Protein AF-A0A1Y2HM74-F1 (afdb_monomer)

Radius of gyration: 25.57 Å; Cα contacts (8 Å, |Δi|>4): 452; chains: 1; bounding box: 74×37×100 Å

Sequence (255 aa):
MVRATCPPDRRIALRAVPASVAAPVLVNCTANPSATLSVTAAEGTWRDWDSGKLGSGSKTSQFSCARYGQPQAAYYSYQWAPVLDVYEGNKVVGNVTADFALVEVTGRNTFAYVLTADAVGCRRMPQGAVSVLSSSSGGAGWTRNNFRSCFSSVDSAFTSSIAASTPYEIFNRTNGNKLTWGNSENALYMFRATVLDPQFSYCTLSTEFAVQVYGAPLPAGTQVGIVVGFIVAVLAALAASYWVYRRNKTKEKTD

Nearest PDB structures (foldseek):
  7eeb-assembly1_G  TM=7.535E-01  e=2.754E-15  Mus musculus
  7eeb-assembly1_H  TM=7.164E-01  e=3.280E-15  Mus musculus
  7ndg-assembly1_H  TM=2.657E-01  e=4.057E+00  Mus musculus
  7usr-assembly1_A  TM=3.583E-01  e=6.101E+00  Plasmodium falciparum 3D7

Structure (mmCIF, N/CA/C/O backbone):
data_AF-A0A1Y2HM74-F1
#
_entry.id   AF-A0A1Y2HM74-F1
#
loop_
_atom_site.group_PDB
_atom_site.id
_atom_site.type_symbol
_atom_site.label_atom_id
_atom_site.label_alt_id
_atom_site.label_comp_id
_atom_site.label_asym_id
_atom_site.label_entity_id
_atom_site.label_seq_id
_atom_site.pdbx_PDB_ins_code
_atom_site.Cartn_x
_atom_site.Cartn_y
_atom_site.Cartn_z
_atom_site.occupancy
_atom_site.B_iso_or_equiv
_atom_site.auth_seq_id
_atom_site.auth_comp_id
_atom_site.auth_asym_id
_atom_site.auth_atom_id
_atom_site.pdbx_PDB_model_num
ATOM 1 N N . MET A 1 1 ? 13.159 -2.135 -41.471 1.00 43.81 1 MET A N 1
ATOM 2 C CA . MET A 1 1 ? 13.115 -2.155 -39.991 1.00 43.81 1 MET A CA 1
ATOM 3 C C . MET A 1 1 ? 11.694 -2.473 -39.558 1.00 43.81 1 MET A C 1
ATOM 5 O O . MET A 1 1 ? 10.812 -1.661 -39.801 1.00 43.81 1 MET A O 1
ATOM 9 N N . VAL A 1 2 ? 11.454 -3.650 -38.981 1.00 46.28 2 VAL A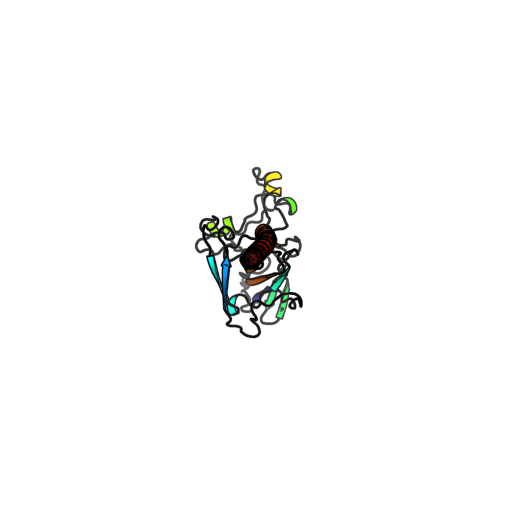 N 1
ATOM 10 C CA . VAL A 1 2 ? 10.143 -4.003 -38.415 1.00 46.28 2 VAL A CA 1
ATOM 11 C C . VAL A 1 2 ? 10.076 -3.374 -37.025 1.00 46.28 2 VAL A C 1
ATOM 13 O O . VAL A 1 2 ? 10.832 -3.763 -36.138 1.00 46.28 2 VAL A O 1
ATOM 16 N N . ARG A 1 3 ? 9.236 -2.351 -36.837 1.00 53.69 3 ARG A N 1
ATOM 17 C CA . ARG A 1 3 ? 8.927 -1.850 -35.491 1.00 53.69 3 ARG A CA 1
ATOM 18 C C . ARG A 1 3 ? 8.056 -2.902 -34.815 1.00 53.69 3 ARG A C 1
ATOM 20 O O . ARG A 1 3 ? 6.942 -3.137 -35.270 1.00 53.69 3 ARG A O 1
ATOM 27 N N . ALA A 1 4 ? 8.562 -3.534 -33.759 1.00 62.34 4 ALA A N 1
ATOM 28 C CA . ALA A 1 4 ? 7.732 -4.361 -32.895 1.00 62.34 4 ALA A CA 1
ATOM 29 C C . ALA A 1 4 ? 6.655 -3.461 -32.268 1.00 62.34 4 ALA A C 1
ATOM 31 O O . ALA A 1 4 ? 6.964 -2.562 -31.486 1.00 62.34 4 ALA A O 1
ATOM 32 N N . THR A 1 5 ? 5.402 -3.644 -32.675 1.00 66.94 5 THR A N 1
ATOM 33 C CA . THR A 1 5 ? 4.252 -2.947 -32.097 1.00 66.94 5 THR A CA 1
ATOM 34 C C . THR A 1 5 ? 3.756 -3.697 -30.867 1.00 66.94 5 THR A C 1
ATOM 36 O O . THR A 1 5 ? 3.866 -4.919 -30.772 1.00 66.94 5 THR A O 1
ATOM 39 N N . CYS A 1 6 ? 3.231 -2.953 -29.893 1.00 75.81 6 CYS A N 1
ATOM 40 C CA . CYS A 1 6 ? 2.572 -3.551 -28.741 1.00 75.81 6 CYS A CA 1
ATOM 41 C C . CYS A 1 6 ? 1.334 -4.332 -29.217 1.00 75.81 6 CYS A C 1
ATOM 43 O O . CYS A 1 6 ? 0.521 -3.738 -29.933 1.00 75.81 6 CYS A O 1
ATOM 45 N N . PRO A 1 7 ? 1.165 -5.618 -28.852 1.00 83.00 7 PRO A N 1
ATOM 46 C CA . PRO A 1 7 ? -0.064 -6.331 -29.164 1.00 83.00 7 PRO A CA 1
ATOM 47 C C . PRO A 1 7 ? -1.257 -5.597 -28.531 1.00 83.00 7 PRO A C 1
ATOM 49 O O . PRO A 1 7 ? -1.178 -5.258 -27.348 1.00 83.00 7 PRO A O 1
ATOM 52 N N . PRO A 1 8 ? -2.345 -5.347 -29.280 1.00 80.06 8 PRO A N 1
ATOM 53 C CA . PRO A 1 8 ? -3.457 -4.515 -28.812 1.00 80.06 8 PRO A CA 1
ATOM 54 C C . PRO A 1 8 ? -4.153 -5.095 -27.574 1.00 80.06 8 PRO A C 1
ATOM 56 O O . PRO A 1 8 ? -4.632 -4.343 -26.732 1.00 80.06 8 PRO A O 1
ATOM 59 N N . ASP A 1 9 ? -4.131 -6.420 -27.424 1.00 87.12 9 ASP A N 1
ATOM 60 C CA . ASP A 1 9 ? -4.805 -7.130 -26.334 1.00 87.12 9 ASP A CA 1
ATOM 61 C C . ASP A 1 9 ? -3.869 -7.491 -25.170 1.00 87.12 9 ASP A C 1
ATOM 63 O O . ASP A 1 9 ? -4.251 -8.263 -24.282 1.00 87.12 9 ASP A O 1
ATOM 67 N N . ARG A 1 10 ? -2.623 -6.991 -25.175 1.00 89.12 10 ARG A N 1
ATOM 68 C CA . ARG A 1 10 ? -1.670 -7.268 -24.098 1.00 89.12 10 ARG A CA 1
ATOM 69 C C . ARG A 1 10 ? -1.938 -6.348 -22.914 1.00 89.12 10 ARG A C 1
ATOM 71 O O . ARG A 1 10 ? -1.782 -5.134 -23.005 1.00 89.12 10 ARG A O 1
ATOM 78 N N . ARG A 1 11 ? -2.254 -6.943 -21.767 1.00 91.88 11 ARG A N 1
ATOM 79 C CA . ARG A 1 11 ? -2.471 -6.229 -20.502 1.00 91.88 11 ARG A CA 1
ATOM 80 C C . ARG A 1 11 ? -1.836 -6.968 -19.336 1.00 91.88 11 ARG A C 1
ATOM 82 O O . ARG A 1 11 ? -1.478 -8.136 -19.451 1.00 91.88 11 ARG A O 1
ATOM 89 N N . ILE A 1 12 ? -1.717 -6.288 -18.207 1.00 93.38 12 ILE A N 1
ATOM 90 C CA . ILE A 1 12 ? -1.378 -6.919 -16.931 1.00 93.38 12 ILE A CA 1
ATOM 91 C C . ILE A 1 12 ? -2.571 -6.819 -15.993 1.00 93.38 12 ILE A C 1
ATOM 93 O O . ILE A 1 12 ? -3.363 -5.888 -16.104 1.00 93.38 12 ILE A O 1
ATOM 97 N N . ALA A 1 13 ? -2.700 -7.773 -15.082 1.00 93.25 13 ALA A N 1
ATOM 98 C CA . ALA A 1 13 ? -3.674 -7.704 -14.004 1.00 93.25 13 ALA A CA 1
ATOM 99 C C . ALA A 1 13 ? -3.127 -8.406 -12.763 1.00 93.25 13 ALA A C 1
ATOM 101 O O . ALA A 1 13 ? -2.257 -9.279 -12.853 1.00 93.25 13 ALA A O 1
ATOM 102 N N . LEU A 1 14 ? -3.652 -8.029 -11.600 1.00 94.25 14 LEU A N 1
ATOM 103 C CA . LEU A 1 14 ? -3.414 -8.770 -10.370 1.00 94.25 14 LEU A CA 1
ATOM 104 C C . LEU A 1 14 ? -3.953 -10.195 -10.527 1.00 94.25 14 LEU A C 1
ATOM 106 O O . LEU A 1 14 ? -5.071 -10.397 -11.006 1.00 94.25 14 LEU A O 1
ATOM 110 N N . ARG A 1 15 ? -3.157 -11.187 -10.130 1.00 92.56 15 ARG A N 1
ATOM 111 C CA . ARG A 1 15 ? -3.582 -12.582 -10.126 1.00 92.56 15 ARG A CA 1
ATOM 112 C C . ARG A 1 15 ? -4.786 -12.743 -9.207 1.00 92.56 15 ARG A C 1
ATOM 114 O O . ARG A 1 15 ? -4.706 -12.446 -8.017 1.00 92.56 15 ARG A O 1
ATOM 121 N N . ALA A 1 16 ? -5.871 -13.282 -9.750 1.00 85.88 16 ALA A N 1
ATOM 122 C CA . ALA A 1 16 ? -7.021 -13.658 -8.948 1.00 85.88 16 ALA A CA 1
ATOM 123 C C . ALA A 1 16 ? -6.618 -14.759 -7.958 1.00 85.88 16 ALA A C 1
ATOM 125 O O . ALA A 1 16 ? -6.112 -15.814 -8.345 1.00 85.88 16 ALA A O 1
ATOM 126 N N . VAL A 1 17 ? -6.853 -14.506 -6.675 1.00 83.69 17 VAL A N 1
ATOM 127 C CA . VAL A 1 17 ? -6.717 -15.499 -5.609 1.00 83.69 17 VAL A CA 1
ATOM 128 C C . VAL A 1 17 ? -8.128 -15.807 -5.115 1.00 83.69 17 VAL A C 1
ATOM 130 O O . VAL A 1 17 ? -8.917 -14.869 -4.965 1.00 83.69 17 VAL A O 1
ATOM 133 N N . PRO A 1 18 ? -8.488 -17.083 -4.886 1.00 74.00 18 PRO A N 1
ATOM 134 C CA . PRO A 1 18 ? -9.781 -17.411 -4.303 1.00 74.00 18 PRO A CA 1
ATOM 135 C C . PRO A 1 18 ? -9.987 -16.637 -2.999 1.00 74.00 18 PRO A C 1
ATOM 137 O O . PRO A 1 18 ? -9.054 -16.461 -2.210 1.00 74.00 18 PRO A O 1
ATOM 140 N N . ALA A 1 19 ? -11.210 -16.147 -2.795 1.00 68.38 19 ALA A N 1
ATOM 141 C CA . ALA A 1 19 ? -11.553 -15.403 -1.594 1.00 68.38 19 ALA A CA 1
ATOM 142 C C . ALA A 1 19 ? -11.266 -16.264 -0.356 1.00 68.38 19 ALA A C 1
ATOM 144 O O . ALA A 1 19 ? -11.695 -17.416 -0.274 1.00 68.38 19 ALA A O 1
ATOM 145 N N . SER A 1 20 ? -10.530 -15.703 0.606 1.00 66.88 20 SER A N 1
ATOM 146 C CA . SER A 1 20 ? -10.363 -16.339 1.912 1.00 66.88 20 SER A CA 1
ATOM 147 C C . SER A 1 20 ? -11.736 -16.464 2.564 1.00 66.88 20 SER A C 1
ATOM 149 O O . SER A 1 20 ? -12.431 -15.462 2.715 1.00 66.88 20 SER A O 1
ATOM 151 N N . VAL A 1 21 ? -12.106 -17.674 2.986 1.00 63.91 21 VAL A N 1
ATOM 152 C CA . VAL A 1 21 ? -13.381 -17.948 3.675 1.00 63.91 21 VAL A CA 1
ATOM 153 C C . VAL A 1 21 ? -13.526 -17.103 4.952 1.00 63.91 21 VAL A C 1
ATOM 155 O O . VAL A 1 21 ? -14.637 -16.810 5.378 1.00 63.91 21 VAL A O 1
ATOM 158 N N . ALA A 1 22 ? -12.408 -16.670 5.544 1.00 71.69 22 ALA A N 1
ATOM 159 C CA . ALA A 1 22 ? -12.380 -15.856 6.757 1.00 71.69 22 ALA A CA 1
ATOM 160 C C . ALA A 1 22 ? -12.438 -14.336 6.507 1.00 71.69 22 ALA A C 1
ATOM 162 O O . ALA A 1 22 ? -12.561 -13.570 7.462 1.00 71.69 22 ALA A O 1
ATOM 163 N N . ALA A 1 23 ? -12.312 -13.874 5.259 1.00 80.19 23 ALA A N 1
ATOM 164 C CA . ALA A 1 23 ? -12.318 -12.446 4.966 1.00 80.19 23 ALA A CA 1
ATOM 165 C C . ALA A 1 23 ? -13.759 -11.928 4.811 1.00 80.19 23 ALA A C 1
ATOM 167 O O . ALA A 1 23 ? -14.521 -12.485 4.018 1.00 80.19 23 ALA A O 1
ATOM 168 N N . PRO A 1 24 ? -14.149 -10.843 5.506 1.00 84.50 24 PRO A N 1
ATOM 169 C CA . PRO A 1 24 ? -15.440 -10.212 5.263 1.00 84.50 24 PRO A CA 1
ATOM 170 C C . PRO A 1 24 ? -15.473 -9.644 3.841 1.00 84.50 24 PRO A C 1
ATOM 172 O O . PRO A 1 24 ? -14.486 -9.081 3.378 1.00 84.50 24 PRO A O 1
ATOM 175 N N . VAL A 1 25 ? -16.601 -9.750 3.143 1.00 85.31 25 VAL A N 1
ATOM 176 C CA . VAL A 1 25 ? -16.756 -9.174 1.798 1.00 85.31 25 VAL A CA 1
ATOM 177 C C . VAL A 1 25 ? -17.291 -7.749 1.934 1.00 85.31 25 VAL A C 1
ATOM 179 O O . VAL A 1 25 ? -18.467 -7.573 2.236 1.00 85.31 25 VAL A O 1
ATOM 182 N N . LEU A 1 26 ? -16.448 -6.728 1.721 1.00 84.88 26 LEU A N 1
ATOM 183 C CA . LEU A 1 26 ? -16.906 -5.325 1.739 1.00 84.88 26 LEU A CA 1
ATOM 184 C C . LEU A 1 26 ? -17.748 -4.970 0.511 1.00 84.88 26 LEU A C 1
ATOM 186 O O . LEU A 1 26 ? -18.722 -4.231 0.607 1.00 84.88 26 LEU A O 1
ATOM 190 N N . VAL A 1 27 ? -17.347 -5.479 -0.653 1.00 88.50 27 VAL A N 1
ATOM 191 C CA . VAL A 1 27 ? -18.020 -5.250 -1.931 1.00 88.50 27 VAL A CA 1
ATOM 192 C C . VAL A 1 27 ? -17.896 -6.501 -2.791 1.00 88.50 27 VAL A C 1
ATOM 194 O O . VAL A 1 27 ? -16.842 -7.141 -2.833 1.00 88.50 27 VAL A O 1
ATOM 197 N N . ASN A 1 28 ? -18.988 -6.868 -3.458 1.00 88.88 28 ASN A N 1
ATOM 198 C CA . ASN A 1 28 ? -19.041 -8.009 -4.364 1.00 88.88 28 ASN A CA 1
ATOM 199 C C . ASN A 1 28 ? -19.175 -7.503 -5.804 1.00 88.88 28 ASN A C 1
ATOM 201 O O . ASN A 1 28 ? -20.279 -7.300 -6.312 1.00 88.88 28 ASN A O 1
ATOM 205 N N . CYS A 1 29 ? -18.032 -7.291 -6.450 1.00 90.31 29 CYS A N 1
ATOM 206 C CA . CYS A 1 29 ? -17.946 -6.826 -7.829 1.00 90.31 29 CYS A CA 1
ATOM 207 C C . CYS A 1 29 ? -18.405 -7.884 -8.837 1.00 90.31 29 CYS A C 1
ATOM 209 O O . CYS A 1 29 ? -18.786 -7.541 -9.951 1.00 90.31 29 CYS A O 1
ATOM 211 N N . THR A 1 30 ? -18.404 -9.163 -8.455 1.00 87.88 30 THR A N 1
ATOM 212 C CA . THR A 1 30 ? -18.915 -10.258 -9.286 1.00 87.88 30 THR A CA 1
ATOM 213 C C . THR A 1 30 ? -20.436 -10.202 -9.404 1.00 87.88 30 THR A C 1
ATOM 215 O O . THR A 1 30 ? -20.980 -10.432 -10.478 1.00 87.88 30 THR A O 1
ATOM 218 N N . ALA A 1 31 ? -21.122 -9.877 -8.303 1.00 90.19 31 ALA A N 1
ATOM 219 C CA . ALA A 1 31 ? -22.574 -9.717 -8.276 1.00 90.19 31 ALA A CA 1
ATOM 220 C C . ALA A 1 31 ? -23.025 -8.351 -8.819 1.00 90.19 31 ALA A C 1
ATOM 222 O O . ALA A 1 31 ? -24.062 -8.263 -9.470 1.00 90.19 31 ALA A O 1
ATOM 223 N N . ASN A 1 32 ? -22.255 -7.288 -8.561 1.00 91.56 32 ASN A N 1
ATOM 224 C CA . ASN A 1 32 ? -22.545 -5.943 -9.056 1.00 91.56 32 ASN A CA 1
ATOM 225 C C . ASN A 1 32 ? -21.273 -5.263 -9.607 1.00 91.56 32 ASN A C 1
ATOM 227 O O . ASN A 1 32 ? -20.575 -4.563 -8.867 1.00 91.56 32 ASN A O 1
ATOM 231 N N . PRO A 1 33 ? -20.982 -5.417 -10.913 1.00 91.25 33 PRO A N 1
ATOM 232 C CA . PRO A 1 33 ? -19.786 -4.855 -11.551 1.00 91.25 33 PRO A CA 1
ATOM 233 C C . PRO A 1 33 ? -19.729 -3.323 -11.554 1.00 91.25 33 PRO A C 1
ATOM 235 O O . PRO A 1 33 ? -18.659 -2.743 -11.735 1.00 91.25 33 PRO A O 1
ATOM 238 N N . SER A 1 34 ? -20.867 -2.658 -11.349 1.00 92.44 34 SER A N 1
ATOM 239 C CA . SER A 1 34 ? -20.980 -1.197 -11.310 1.00 92.44 34 SER A CA 1
ATOM 240 C C . SER A 1 34 ? -20.999 -0.638 -9.887 1.00 92.44 34 SER A C 1
ATOM 242 O O . SER A 1 34 ? -21.172 0.566 -9.718 1.00 92.44 34 SER A O 1
ATOM 244 N N . ALA A 1 35 ? -20.823 -1.480 -8.863 1.00 92.88 35 ALA A N 1
ATOM 245 C CA . ALA A 1 35 ? -20.828 -1.028 -7.480 1.00 92.88 35 ALA A CA 1
ATOM 246 C C . ALA A 1 35 ? -19.699 -0.024 -7.203 1.00 92.88 35 ALA A C 1
ATOM 248 O O . ALA A 1 35 ? -18.557 -0.175 -7.656 1.00 92.88 35 ALA A O 1
ATOM 249 N N . THR A 1 36 ? -20.039 0.987 -6.409 1.00 93.69 36 THR A N 1
ATOM 250 C CA . THR A 1 36 ? -19.124 2.022 -5.932 1.00 93.69 36 THR A CA 1
ATOM 251 C C . THR A 1 36 ? -19.151 2.096 -4.414 1.00 93.69 36 THR A C 1
ATOM 253 O O . THR A 1 36 ? -20.194 1.867 -3.801 1.00 93.69 36 THR A O 1
ATOM 256 N N . LEU A 1 37 ? -18.018 2.440 -3.806 1.00 93.56 37 LEU A N 1
ATOM 257 C CA . LEU A 1 37 ? -17.885 2.577 -2.357 1.00 93.56 37 LEU A CA 1
ATOM 258 C C . LEU A 1 37 ? -17.077 3.831 -2.016 1.00 93.56 37 LEU A C 1
ATOM 260 O O . LEU A 1 37 ? -15.978 4.025 -2.533 1.00 93.56 37 LEU A O 1
ATOM 264 N N . SER A 1 38 ? -17.590 4.642 -1.094 1.00 92.75 38 SER A N 1
ATOM 265 C CA . SER A 1 38 ? -16.836 5.749 -0.504 1.00 92.75 38 SER A CA 1
ATOM 266 C C . SER A 1 38 ? -15.832 5.205 0.511 1.00 92.75 38 SER A C 1
ATOM 268 O O . SER A 1 38 ? -16.215 4.570 1.491 1.00 92.75 38 SER A O 1
ATOM 270 N N . VAL A 1 39 ? -14.550 5.475 0.292 1.00 91.12 39 VAL A N 1
ATOM 271 C CA . VAL A 1 39 ? -13.452 5.108 1.189 1.00 91.12 39 VAL A CA 1
ATOM 272 C C . VAL A 1 39 ? -12.901 6.375 1.817 1.00 91.12 39 VAL A C 1
ATOM 274 O O . VAL A 1 39 ? -12.418 7.257 1.108 1.00 91.12 39 VAL A O 1
ATOM 277 N N . THR A 1 40 ? -12.944 6.464 3.142 1.00 91.00 40 THR A N 1
ATOM 278 C CA . THR A 1 40 ? -12.438 7.626 3.878 1.00 91.00 40 THR A CA 1
ATOM 279 C C . THR A 1 40 ? -11.128 7.287 4.586 1.00 91.00 40 THR A C 1
ATOM 281 O O . THR A 1 40 ? -11.026 6.309 5.326 1.00 91.00 40 THR A O 1
ATOM 284 N N . ALA A 1 41 ? -10.109 8.106 4.352 1.00 89.44 41 ALA A N 1
ATOM 285 C CA . ALA A 1 41 ? -8.870 8.128 5.113 1.00 89.44 41 ALA A CA 1
ATOM 286 C C . ALA A 1 41 ? -8.971 9.220 6.186 1.00 89.44 41 ALA A C 1
ATOM 288 O O . ALA A 1 41 ? -9.371 10.349 5.889 1.00 89.44 41 ALA A O 1
ATOM 289 N N . ALA A 1 42 ? -8.632 8.881 7.428 1.00 88.12 42 ALA A N 1
ATOM 290 C CA . ALA A 1 42 ? -8.587 9.829 8.534 1.00 88.12 42 ALA A CA 1
ATOM 291 C C . ALA A 1 42 ? -7.442 10.841 8.354 1.00 88.12 42 ALA A C 1
ATOM 293 O O . ALA A 1 42 ? -6.509 10.623 7.575 1.00 88.12 42 ALA A O 1
ATOM 294 N N . GLU A 1 43 ? -7.497 11.942 9.095 1.00 89.44 43 GLU A N 1
ATOM 295 C CA . GLU A 1 43 ? -6.394 12.903 9.167 1.00 89.44 43 GLU A CA 1
ATOM 296 C C . GLU A 1 43 ? -5.062 12.207 9.507 1.00 89.44 43 GLU A C 1
ATOM 298 O O . GLU A 1 43 ? -5.023 11.258 10.289 1.00 89.44 43 GLU A O 1
ATOM 303 N N . GLY A 1 44 ? -3.969 12.623 8.861 1.00 87.44 44 GLY A N 1
ATOM 304 C CA . GLY A 1 44 ? -2.638 12.032 9.051 1.00 87.44 44 GLY A CA 1
ATOM 305 C C . GLY A 1 44 ? -2.419 10.645 8.422 1.00 87.44 44 GLY A C 1
ATOM 306 O O . GLY A 1 44 ? -1.270 10.214 8.305 1.00 87.44 44 GLY A O 1
ATOM 307 N N . THR A 1 45 ? -3.478 9.966 7.960 1.00 89.06 45 THR A N 1
ATOM 308 C CA . THR A 1 45 ? -3.409 8.619 7.341 1.00 89.06 45 THR A CA 1
ATOM 309 C C . THR A 1 45 ? -3.329 8.635 5.811 1.00 89.06 45 THR A C 1
ATOM 311 O O . THR A 1 45 ? -3.365 7.592 5.149 1.00 89.06 45 THR A O 1
ATOM 314 N N . TRP A 1 46 ? -3.218 9.827 5.228 1.00 89.56 46 TRP A N 1
ATOM 315 C CA . TRP A 1 46 ? -2.989 10.016 3.805 1.00 89.56 46 TRP A CA 1
ATOM 316 C C . TRP A 1 46 ? -2.018 11.168 3.552 1.00 89.56 46 TRP A C 1
ATOM 318 O O . TRP A 1 46 ? -1.869 12.091 4.358 1.00 89.56 46 TRP A O 1
ATOM 328 N N . ARG A 1 47 ? -1.347 11.090 2.410 1.00 88.56 47 ARG A N 1
ATOM 329 C CA . ARG A 1 47 ? -0.397 12.059 1.897 1.00 88.56 47 ARG A CA 1
ATOM 330 C C . ARG A 1 47 ? -0.939 12.659 0.612 1.00 88.56 47 ARG A C 1
ATOM 332 O O . ARG A 1 47 ? -1.453 11.958 -0.256 1.00 88.56 47 ARG A O 1
ATOM 339 N N . ASP A 1 48 ? -0.812 13.965 0.505 1.00 85.38 48 ASP A N 1
ATOM 340 C CA . ASP A 1 48 ? -1.071 14.685 -0.724 1.00 85.38 48 ASP A CA 1
ATOM 341 C C . ASP A 1 48 ? 0.104 14.478 -1.690 1.00 85.38 48 ASP A C 1
ATOM 343 O O . ASP A 1 48 ? 1.259 14.710 -1.324 1.00 85.38 48 ASP A O 1
ATOM 347 N N . TRP A 1 49 ? -0.168 13.975 -2.895 1.00 80.06 49 TRP A N 1
ATOM 348 C CA . TRP A 1 49 ? 0.895 13.609 -3.833 1.00 80.06 49 TRP A CA 1
ATOM 349 C C . TRP A 1 49 ? 1.587 14.815 -4.472 1.00 80.06 49 TRP A C 1
ATOM 351 O O . TRP A 1 49 ? 2.753 14.694 -4.847 1.00 80.06 49 TRP A O 1
ATOM 361 N N . ASP A 1 50 ? 0.915 15.964 -4.532 1.00 78.06 50 ASP A N 1
ATOM 362 C CA . ASP A 1 50 ? 1.456 17.181 -5.137 1.00 78.06 50 ASP A CA 1
ATOM 363 C C . ASP A 1 50 ? 2.407 17.899 -4.171 1.00 78.06 50 ASP A C 1
ATOM 365 O O . ASP A 1 50 ? 3.523 18.275 -4.525 1.00 78.06 50 ASP A O 1
ATOM 369 N N . SER A 1 51 ? 1.992 18.052 -2.913 1.00 79.75 51 SER A N 1
ATOM 370 C CA . SER A 1 51 ? 2.778 18.715 -1.866 1.00 79.75 51 SER A CA 1
ATOM 371 C C . SER A 1 51 ? 3.702 17.770 -1.098 1.00 79.75 51 SER A C 1
ATOM 373 O O . SER A 1 51 ? 4.591 18.223 -0.373 1.00 79.75 51 SER A O 1
ATOM 375 N N . GLY A 1 52 ? 3.466 16.461 -1.186 1.00 79.38 52 GLY A N 1
ATOM 376 C CA . GLY A 1 52 ? 4.154 15.448 -0.396 1.00 79.38 52 GLY A CA 1
ATOM 377 C C . GLY A 1 52 ? 3.867 15.531 1.105 1.00 79.38 52 GLY A C 1
ATOM 378 O O . GLY A 1 52 ? 4.521 14.823 1.867 1.00 79.38 52 GLY A O 1
ATOM 379 N N . LYS A 1 53 ? 2.929 16.366 1.571 1.00 86.62 53 LYS A N 1
ATOM 380 C CA . LYS A 1 53 ? 2.614 16.550 3.000 1.00 86.62 53 LYS A CA 1
ATOM 381 C C . LYS A 1 53 ? 1.497 15.616 3.456 1.00 86.62 53 LYS A C 1
ATOM 383 O O . LYS A 1 53 ? 0.696 15.147 2.651 1.00 86.62 53 LYS A O 1
ATOM 388 N N . LEU A 1 54 ? 1.451 15.333 4.758 1.00 89.62 54 LEU A N 1
ATOM 389 C CA . LEU A 1 54 ? 0.314 14.625 5.347 1.00 89.62 54 LEU A CA 1
ATOM 390 C C . LEU A 1 54 ? -0.922 15.522 5.329 1.00 89.62 54 LEU A C 1
ATOM 392 O O . LEU A 1 54 ? -0.822 16.724 5.578 1.00 89.62 54 LEU A O 1
ATOM 396 N N . GLY A 1 55 ? -2.072 14.926 5.035 1.00 87.69 55 GLY A N 1
ATOM 397 C CA . GLY A 1 55 ? -3.342 15.631 5.031 1.00 87.69 55 GLY A CA 1
ATOM 398 C C . GLY A 1 55 ? -3.782 16.038 6.434 1.00 87.69 55 GLY A C 1
ATOM 399 O O . GLY A 1 55 ? -3.792 15.207 7.340 1.00 87.69 55 GLY A O 1
ATOM 400 N N . SER A 1 56 ? -4.198 17.296 6.583 1.00 87.25 56 SER A N 1
ATOM 401 C CA . SER A 1 56 ? -4.689 17.902 7.833 1.00 87.25 56 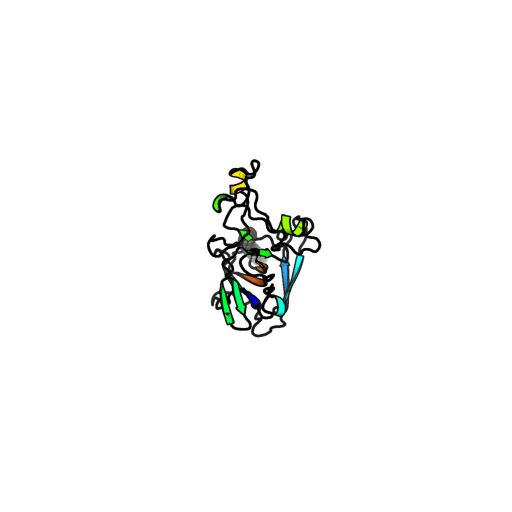SER A CA 1
ATOM 402 C C . SER A 1 56 ? -6.191 17.697 8.076 1.00 87.25 56 SER A C 1
ATOM 404 O O . SER A 1 56 ? -6.811 18.428 8.836 1.00 87.25 56 SER A O 1
ATOM 406 N N . GLY A 1 57 ? -6.821 16.772 7.356 1.00 90.25 57 GLY A N 1
ATOM 407 C CA . GLY A 1 57 ? -8.242 16.476 7.483 1.00 90.25 57 GLY A CA 1
ATOM 408 C C . GLY A 1 57 ? -8.572 15.128 6.866 1.00 90.25 57 GLY A C 1
ATOM 409 O O . GLY A 1 57 ? -7.720 14.500 6.236 1.00 90.25 57 GLY A O 1
ATOM 410 N N . SER A 1 58 ? -9.808 14.662 7.042 1.00 90.56 58 SER A N 1
ATOM 411 C CA . SER A 1 58 ? -10.244 13.423 6.393 1.00 90.56 58 SER A CA 1
ATOM 412 C C . SER A 1 58 ? -10.360 13.599 4.875 1.00 90.56 58 SER A C 1
ATOM 414 O O . SER A 1 58 ? -10.769 14.655 4.391 1.00 90.56 58 SER A O 1
ATOM 416 N N . LYS A 1 59 ? -10.010 12.558 4.117 1.00 91.38 59 LYS A N 1
ATOM 417 C CA . LYS A 1 59 ? -10.126 12.528 2.655 1.00 91.38 59 LYS A CA 1
ATOM 418 C C . LYS A 1 59 ? -10.992 11.358 2.238 1.00 91.38 59 LYS A C 1
ATOM 420 O O . LYS A 1 59 ? -10.702 10.219 2.590 1.00 91.38 59 LYS A O 1
ATOM 425 N N . THR A 1 60 ? -12.028 11.634 1.454 1.00 93.12 60 THR A N 1
ATOM 426 C CA . THR A 1 60 ? -12.903 10.597 0.899 1.00 93.12 60 THR A CA 1
ATOM 427 C C . THR A 1 60 ? -12.600 10.397 -0.578 1.00 93.12 60 THR A C 1
ATOM 429 O O . THR A 1 60 ? -12.528 11.356 -1.341 1.00 93.12 60 THR A O 1
ATOM 432 N N . SER A 1 61 ? -12.413 9.141 -0.969 1.00 91.94 61 SER A N 1
ATOM 433 C CA . SER A 1 61 ? -12.147 8.702 -2.338 1.00 91.94 61 SER A CA 1
ATOM 434 C C . SER A 1 61 ? -13.198 7.685 -2.773 1.00 91.94 61 SER A C 1
ATOM 436 O O . SER A 1 61 ? -13.753 6.971 -1.942 1.00 91.94 61 SER A O 1
ATOM 438 N N . GLN A 1 62 ? -13.479 7.609 -4.072 1.00 94.00 62 GLN A N 1
ATOM 439 C CA . GLN A 1 62 ? -14.465 6.677 -4.622 1.00 94.00 62 GLN A CA 1
ATOM 440 C C . GLN A 1 62 ? -13.778 5.437 -5.195 1.00 94.00 62 GLN A C 1
ATOM 442 O O . GLN A 1 62 ? -12.976 5.528 -6.125 1.00 94.00 62 GLN A O 1
ATOM 447 N N . PHE A 1 63 ? -14.129 4.273 -4.657 1.00 94.38 63 PHE A N 1
ATOM 448 C CA . PHE A 1 63 ? -13.832 2.978 -5.253 1.00 94.38 63 PHE A CA 1
ATOM 449 C C . PHE A 1 63 ? -14.917 2.617 -6.277 1.00 94.38 63 PHE A C 1
ATOM 451 O O . PHE A 1 63 ? -16.098 2.880 -6.053 1.00 94.38 63 PHE A O 1
ATOM 458 N N . SER A 1 64 ? -14.524 1.973 -7.378 1.00 95.12 64 SER A N 1
ATOM 459 C CA . SER A 1 64 ? -15.430 1.441 -8.402 1.00 95.12 64 SER A CA 1
ATOM 460 C C . SER A 1 64 ? -14.981 0.052 -8.847 1.00 95.12 64 SER A C 1
ATOM 462 O O . SER A 1 64 ? -13.830 -0.133 -9.255 1.00 95.12 64 SER A O 1
ATOM 464 N N . CYS A 1 65 ? -15.910 -0.902 -8.835 1.00 93.81 65 CYS A N 1
ATOM 465 C CA . CYS A 1 65 ? -15.675 -2.265 -9.306 1.00 93.81 65 CYS A CA 1
ATOM 466 C C . CYS A 1 65 ? -15.241 -2.323 -10.778 1.00 93.81 65 CYS A C 1
ATOM 468 O O . CYS A 1 65 ? -14.375 -3.121 -11.126 1.00 93.81 65 CYS A O 1
ATOM 470 N N . ALA A 1 66 ? -15.772 -1.440 -11.630 1.00 92.81 66 ALA A N 1
ATOM 471 C CA . ALA A 1 66 ? -15.422 -1.390 -13.048 1.00 92.81 66 ALA A CA 1
ATOM 472 C C . ALA A 1 66 ? -13.946 -1.023 -13.287 1.00 92.81 66 ALA A C 1
ATOM 474 O O . ALA A 1 66 ? -13.364 -1.428 -14.290 1.00 92.81 66 ALA A O 1
ATOM 475 N N . ARG A 1 67 ? -13.344 -0.260 -12.365 1.00 93.00 67 ARG A N 1
ATOM 476 C CA . ARG A 1 67 ? -11.966 0.233 -12.477 1.00 93.00 67 ARG A CA 1
ATOM 477 C C . ARG A 1 67 ? -10.952 -0.672 -11.780 1.00 93.00 67 ARG A C 1
ATOM 479 O O . ARG A 1 67 ? -9.911 -0.962 -12.354 1.00 93.00 67 ARG A O 1
ATOM 486 N N . TYR A 1 68 ? -11.249 -1.105 -10.555 1.00 93.75 68 TYR A N 1
ATOM 487 C CA . TYR A 1 68 ? -10.294 -1.824 -9.700 1.00 93.75 68 TYR A CA 1
ATOM 488 C C . TYR A 1 68 ? -10.572 -3.330 -9.583 1.00 93.75 68 TYR A C 1
ATOM 490 O O . TYR A 1 68 ? -9.763 -4.057 -9.007 1.00 93.75 68 TYR A O 1
ATOM 498 N N . GLY A 1 69 ? -11.708 -3.807 -10.097 1.00 92.00 69 GLY A N 1
ATOM 499 C CA . GLY A 1 69 ? -12.130 -5.198 -9.956 1.00 92.00 69 GLY A CA 1
ATOM 500 C C . GLY A 1 69 ? -12.470 -5.592 -8.515 1.00 92.00 69 GLY A C 1
ATOM 501 O O . GLY A 1 69 ? -12.623 -4.750 -7.630 1.00 92.00 69 GLY A O 1
ATOM 502 N N . GLN A 1 70 ? -12.611 -6.900 -8.285 1.00 92.12 70 GLN A N 1
ATOM 503 C CA . GLN A 1 70 ? -12.868 -7.458 -6.956 1.00 92.12 70 GLN A CA 1
ATOM 504 C C . GLN A 1 70 ? -11.654 -7.220 -6.040 1.00 92.12 70 GLN A C 1
ATOM 506 O O . GLN A 1 70 ? -10.559 -7.673 -6.382 1.00 92.12 70 GLN A O 1
ATOM 511 N N . PRO A 1 71 ? -11.821 -6.578 -4.867 1.00 93.19 71 PRO A N 1
ATOM 512 C CA . PRO A 1 71 ? -10.716 -6.394 -3.939 1.00 93.19 71 PRO A CA 1
ATOM 513 C C . PRO A 1 71 ? -10.144 -7.727 -3.457 1.00 93.19 71 PRO A C 1
ATOM 515 O O . PRO A 1 71 ? -10.889 -8.617 -3.036 1.00 93.19 71 PRO A O 1
ATOM 518 N N . GLN A 1 72 ? -8.818 -7.854 -3.473 1.00 92.38 72 GLN A N 1
ATOM 519 C CA . GLN A 1 72 ? -8.145 -9.013 -2.897 1.00 92.38 72 GLN A CA 1
ATOM 520 C C . GLN A 1 72 ? -8.049 -8.853 -1.378 1.00 92.38 72 GLN A C 1
ATOM 522 O O . GLN A 1 72 ? -7.623 -7.814 -0.881 1.00 92.38 72 GLN A O 1
ATOM 527 N N . ALA A 1 73 ? -8.413 -9.890 -0.629 1.00 92.25 73 ALA A N 1
ATOM 528 C CA . ALA A 1 73 ? -8.306 -9.868 0.823 1.00 92.25 73 ALA A CA 1
ATOM 529 C C . ALA A 1 73 ? -6.845 -10.028 1.286 1.00 92.25 73 ALA A C 1
ATOM 531 O O . ALA A 1 73 ? -6.143 -10.942 0.849 1.00 92.25 73 ALA A O 1
ATOM 532 N N . ALA A 1 74 ? -6.416 -9.183 2.221 1.00 92.12 74 ALA A N 1
ATOM 533 C CA . ALA A 1 74 ? -5.131 -9.260 2.906 1.00 92.12 74 ALA A CA 1
ATOM 534 C C . ALA A 1 74 ? -5.351 -9.210 4.424 1.00 92.12 74 ALA A C 1
ATOM 536 O O . ALA A 1 74 ? -6.033 -8.329 4.938 1.00 92.12 74 ALA A O 1
ATOM 537 N N . TYR A 1 75 ? -4.797 -10.172 5.158 1.00 91.25 75 TYR A N 1
ATOM 538 C CA . TYR A 1 75 ? -4.897 -10.164 6.616 1.00 91.25 75 TYR A CA 1
ATOM 539 C C . TYR A 1 75 ? -3.887 -9.172 7.197 1.00 91.25 75 TYR A C 1
ATOM 541 O O . TYR A 1 75 ? -2.725 -9.191 6.796 1.00 91.25 75 TYR A O 1
ATOM 549 N N . TYR A 1 76 ? -4.314 -8.322 8.134 1.00 90.75 76 TYR A N 1
ATOM 550 C CA . TYR A 1 76 ? -3.513 -7.187 8.614 1.00 90.75 76 TYR A CA 1
ATOM 551 C C . TYR A 1 76 ? -2.129 -7.583 9.163 1.00 90.75 76 TYR A C 1
ATOM 553 O O . TYR A 1 76 ? -1.172 -6.831 9.003 1.00 90.75 76 TYR A O 1
ATOM 561 N N . SER A 1 77 ? -2.001 -8.757 9.795 1.00 90.44 77 SER A N 1
ATOM 562 C CA . SER A 1 77 ? -0.732 -9.200 10.382 1.00 90.44 77 SER A CA 1
ATOM 563 C C . SER A 1 77 ? 0.168 -9.952 9.402 1.00 90.44 77 SER A C 1
ATOM 565 O O . SER A 1 77 ? 1.323 -10.236 9.723 1.00 90.44 77 SER A O 1
ATOM 567 N N . TYR A 1 78 ? -0.334 -10.292 8.212 1.00 91.81 78 TYR A N 1
ATOM 568 C CA . TYR A 1 78 ? 0.432 -11.014 7.204 1.00 91.81 78 TYR A CA 1
ATOM 569 C C . TYR A 1 78 ? 1.053 -10.053 6.201 1.00 91.81 78 TYR A C 1
ATOM 571 O O . TYR A 1 78 ? 0.411 -9.135 5.691 1.00 91.81 78 TYR A O 1
ATOM 579 N N . GLN A 1 79 ? 2.316 -10.317 5.875 1.00 94.00 79 GLN A N 1
ATOM 580 C CA . GLN A 1 79 ? 2.999 -9.624 4.795 1.00 94.00 79 GLN A CA 1
ATOM 581 C C . GLN A 1 79 ? 2.354 -10.000 3.459 1.00 94.00 79 GLN A C 1
ATOM 583 O O . GLN A 1 79 ? 2.195 -11.184 3.151 1.00 94.00 79 GLN A O 1
ATOM 588 N N . TRP A 1 80 ? 2.017 -9.001 2.652 1.00 93.69 80 TRP A N 1
ATOM 589 C CA . TRP A 1 80 ? 1.301 -9.187 1.394 1.00 93.69 80 TRP A CA 1
ATOM 590 C C . TRP A 1 80 ? 2.138 -8.702 0.211 1.00 93.69 80 TRP A C 1
ATOM 592 O O . TRP A 1 80 ? 2.771 -7.659 0.293 1.00 93.69 80 TRP A O 1
ATOM 602 N N . ALA A 1 81 ? 2.139 -9.425 -0.906 1.00 93.12 81 ALA A N 1
ATOM 603 C CA . ALA A 1 81 ? 2.767 -8.959 -2.140 1.00 93.12 81 ALA A CA 1
ATOM 604 C C . ALA A 1 81 ? 1.849 -9.207 -3.339 1.00 93.12 81 ALA A C 1
ATOM 606 O O . ALA A 1 81 ? 1.223 -10.270 -3.416 1.00 93.12 81 ALA A O 1
ATOM 607 N N . PRO A 1 82 ? 1.792 -8.262 -4.292 1.00 93.56 82 PRO A N 1
ATOM 608 C CA . PRO A 1 82 ? 1.064 -8.467 -5.528 1.00 93.56 82 PRO A CA 1
ATOM 609 C C . PRO A 1 82 ? 1.799 -9.473 -6.411 1.00 93.56 82 PRO A C 1
ATOM 611 O O . PRO A 1 82 ? 3.009 -9.382 -6.620 1.00 93.56 82 PRO A O 1
ATOM 614 N N . VAL A 1 83 ? 1.042 -10.392 -7.001 1.00 93.31 83 VAL A N 1
ATOM 615 C CA . VAL A 1 83 ? 1.517 -11.216 -8.113 1.00 93.31 83 VAL A CA 1
ATOM 616 C C . VAL A 1 83 ? 0.779 -10.756 -9.357 1.00 93.31 83 VAL A C 1
ATOM 618 O O . VAL A 1 83 ? -0.445 -10.837 -9.410 1.00 93.31 83 VAL A O 1
ATOM 621 N N . LEU A 1 84 ? 1.516 -10.232 -10.333 1.00 94.00 84 LEU A N 1
ATOM 622 C CA . LEU A 1 84 ? 0.946 -9.707 -11.569 1.00 94.00 84 LEU A CA 1
ATOM 623 C C . LEU A 1 84 ? 1.132 -10.717 -12.697 1.00 94.00 84 LEU A C 1
ATOM 625 O O . LEU A 1 84 ? 2.235 -11.222 -12.919 1.00 94.00 84 LEU A O 1
ATOM 629 N N . ASP A 1 85 ? 0.055 -10.966 -13.429 1.00 94.31 85 ASP A N 1
ATOM 630 C CA . ASP A 1 85 ? 0.044 -11.828 -14.602 1.00 94.31 85 ASP A CA 1
ATOM 631 C C . ASP A 1 85 ? -0.085 -10.987 -15.871 1.00 94.31 85 ASP A C 1
ATOM 633 O O . ASP A 1 85 ? -0.790 -9.975 -15.904 1.00 94.31 85 ASP A O 1
ATOM 637 N N . VAL A 1 86 ? 0.616 -11.414 -16.919 1.00 93.12 86 VAL A N 1
ATOM 638 C CA . VAL A 1 86 ? 0.489 -10.862 -18.265 1.00 93.12 86 VAL A CA 1
ATOM 639 C C . VAL A 1 86 ? -0.584 -11.653 -18.993 1.00 93.12 86 VAL A C 1
ATOM 641 O O . VAL A 1 86 ? -0.540 -12.884 -19.045 1.00 93.12 86 VAL A O 1
ATOM 644 N N . TYR A 1 87 ? -1.525 -10.929 -19.578 1.00 91.88 87 TYR A N 1
ATOM 645 C CA . TYR A 1 87 ? -2.609 -11.465 -20.378 1.00 91.88 87 TYR A CA 1
ATOM 646 C C . TYR A 1 87 ? -2.434 -11.054 -21.833 1.00 91.88 87 TYR A C 1
ATOM 648 O O . TYR A 1 87 ? -2.075 -9.913 -22.121 1.00 91.88 87 TYR A O 1
ATOM 656 N N . GLU A 1 88 ? -2.759 -11.972 -22.734 1.00 91.19 88 GLU A N 1
ATOM 657 C CA . GLU A 1 88 ? -3.026 -11.681 -24.140 1.00 91.19 88 GLU A CA 1
ATOM 658 C C . GLU A 1 88 ? -4.465 -12.116 -24.427 1.00 91.19 88 GLU A C 1
ATOM 660 O O . GLU A 1 88 ? -4.804 -13.306 -24.395 1.00 91.19 88 GLU A O 1
ATOM 665 N N . GLY A 1 89 ? -5.350 -11.128 -24.576 1.00 87.88 89 GLY A N 1
ATOM 666 C CA . GLY A 1 89 ? -6.795 -11.346 -24.565 1.00 87.88 89 GLY A CA 1
ATOM 667 C C . GLY A 1 89 ? -7.267 -11.927 -23.225 1.00 87.88 89 GLY A C 1
ATOM 668 O O . GLY A 1 89 ? -7.148 -11.292 -22.173 1.00 87.88 89 GLY A O 1
ATOM 669 N N . ASN A 1 90 ? -7.791 -13.155 -23.264 1.00 86.50 90 ASN A N 1
ATOM 670 C CA . ASN A 1 90 ? -8.310 -13.877 -22.093 1.00 86.50 90 ASN A CA 1
ATOM 671 C C . ASN A 1 90 ? -7.358 -14.961 -21.563 1.00 86.50 90 ASN A C 1
ATOM 673 O O . ASN A 1 90 ? -7.731 -15.713 -20.664 1.00 86.50 90 ASN A O 1
ATOM 677 N N . LYS A 1 91 ? -6.145 -15.078 -22.116 1.00 91.50 91 LYS A N 1
ATOM 678 C CA . LYS A 1 91 ? -5.174 -16.101 -21.712 1.00 91.50 91 LYS A CA 1
ATOM 679 C C . LYS A 1 91 ? -4.040 -15.478 -20.916 1.00 91.50 91 LYS A C 1
ATOM 681 O O . LYS A 1 91 ? -3.467 -14.477 -21.336 1.00 91.50 91 LYS A O 1
ATOM 686 N N . VAL A 1 92 ? -3.695 -16.107 -19.795 1.00 92.12 92 VAL A N 1
ATOM 687 C CA . VAL A 1 92 ? -2.466 -15.797 -19.058 1.00 92.12 92 VAL A CA 1
ATOM 688 C C . VAL A 1 92 ? -1.290 -16.353 -19.851 1.00 92.12 92 VAL A C 1
ATOM 690 O O . VAL A 1 92 ? -1.222 -17.558 -20.086 1.00 92.12 92 VAL A O 1
ATOM 693 N N . VAL A 1 93 ? -0.374 -15.481 -20.263 1.00 91.00 93 VAL A N 1
ATOM 694 C CA . VAL A 1 93 ? 0.832 -15.865 -21.016 1.00 91.00 93 VAL A CA 1
ATOM 695 C C . VAL A 1 93 ? 2.071 -15.965 -20.131 1.00 91.00 93 VAL A C 1
ATOM 697 O O . VAL A 1 93 ? 3.052 -16.597 -20.510 1.00 91.00 93 VAL A O 1
ATOM 700 N N . GLY A 1 94 ? 2.038 -15.377 -18.935 1.00 90.75 94 GLY A N 1
ATOM 701 C CA . GLY A 1 94 ? 3.147 -15.448 -17.992 1.00 90.75 94 GLY A CA 1
ATOM 702 C C . GLY A 1 94 ? 2.973 -14.526 -16.795 1.00 90.75 94 GLY A C 1
ATOM 703 O O . GLY A 1 94 ? 1.935 -13.892 -16.622 1.00 90.75 94 GLY A O 1
ATOM 704 N N . ASN A 1 95 ? 4.002 -14.452 -15.956 1.00 91.62 95 ASN A N 1
ATOM 705 C CA . ASN A 1 95 ? 4.032 -13.573 -14.785 1.00 91.62 95 ASN A CA 1
ATOM 706 C C . ASN A 1 95 ? 4.932 -12.378 -15.083 1.00 91.62 95 ASN A C 1
ATOM 708 O O . ASN A 1 95 ? 5.906 -12.498 -15.829 1.00 91.62 95 ASN A O 1
ATOM 712 N N . VAL A 1 96 ? 4.652 -11.242 -14.455 1.00 91.62 96 VAL A N 1
ATOM 713 C CA . VAL A 1 96 ? 5.565 -10.102 -14.485 1.00 91.62 96 VAL A CA 1
ATOM 714 C C . VAL A 1 96 ? 6.788 -10.442 -13.634 1.00 91.62 96 VAL A C 1
ATOM 716 O O . VAL A 1 96 ? 6.718 -10.505 -12.410 1.00 91.62 96 VAL A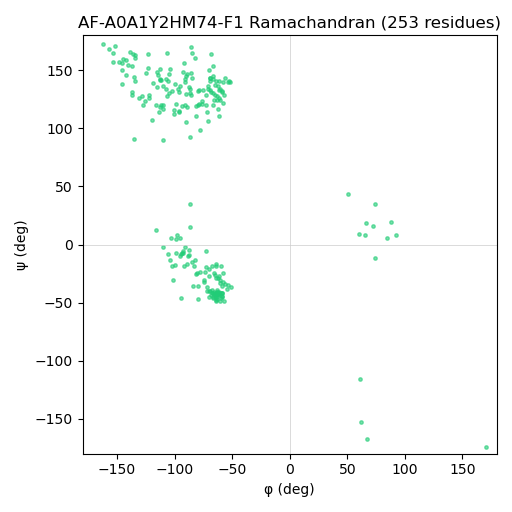 O 1
ATOM 719 N N . THR A 1 97 ? 7.912 -10.709 -14.297 1.00 91.69 97 THR A N 1
ATOM 720 C CA . THR A 1 97 ? 9.207 -10.988 -13.651 1.00 91.69 97 THR A CA 1
ATOM 721 C C . THR A 1 97 ? 10.085 -9.750 -13.512 1.00 91.69 97 THR A C 1
ATOM 723 O O . THR A 1 97 ? 11.143 -9.820 -12.901 1.00 91.69 97 THR A O 1
ATOM 726 N N . ALA A 1 98 ? 9.669 -8.651 -14.126 1.00 91.69 98 ALA A N 1
ATOM 727 C CA . ALA A 1 98 ? 10.395 -7.397 -14.171 1.00 91.69 98 ALA A CA 1
ATOM 728 C C . ALA A 1 98 ? 10.123 -6.504 -12.960 1.00 91.69 98 ALA A C 1
ATOM 730 O O . ALA A 1 98 ? 9.180 -6.736 -12.202 1.00 91.69 98 ALA A O 1
ATOM 731 N N . ASP A 1 99 ? 10.921 -5.445 -12.841 1.00 92.81 99 ASP A N 1
ATOM 732 C CA . ASP A 1 99 ? 10.712 -4.395 -11.853 1.00 92.81 99 ASP A CA 1
ATOM 733 C C . ASP A 1 99 ? 9.401 -3.649 -12.128 1.00 92.81 99 ASP A C 1
ATOM 735 O O . ASP A 1 99 ? 9.157 -3.162 -13.240 1.00 92.81 99 ASP A O 1
ATOM 739 N N . PHE A 1 100 ? 8.563 -3.526 -11.102 1.00 93.25 100 PHE A N 1
ATOM 740 C CA . PHE A 1 100 ? 7.347 -2.724 -11.135 1.00 93.25 100 PHE A CA 1
ATOM 741 C C . PHE A 1 100 ? 7.204 -1.879 -9.868 1.00 93.25 100 PHE A C 1
ATOM 743 O O . PHE A 1 100 ? 7.568 -2.298 -8.769 1.00 93.25 100 PHE A O 1
ATOM 750 N N . ALA A 1 101 ? 6.668 -0.670 -10.025 1.00 92.06 101 ALA A N 1
ATOM 751 C CA . ALA A 1 101 ? 6.298 0.189 -8.905 1.00 92.06 101 ALA A CA 1
ATOM 752 C C . ALA A 1 101 ? 4.852 -0.086 -8.503 1.00 92.06 101 ALA A C 1
ATOM 754 O O . ALA A 1 101 ? 4.000 -0.310 -9.367 1.00 92.06 101 ALA A O 1
ATOM 755 N N . LEU A 1 102 ? 4.578 -0.001 -7.205 1.00 91.00 102 LEU A N 1
ATOM 756 C CA . LEU A 1 102 ? 3.236 -0.043 -6.645 1.00 91.00 102 LEU A CA 1
ATOM 757 C C . LEU A 1 102 ? 2.944 1.300 -5.975 1.00 91.00 102 LEU A C 1
ATOM 759 O O . LEU A 1 102 ? 3.653 1.706 -5.062 1.00 91.00 102 LEU A O 1
ATOM 763 N N . VAL A 1 103 ? 1.908 1.997 -6.431 1.00 89.50 103 VAL A N 1
ATOM 764 C CA . VAL A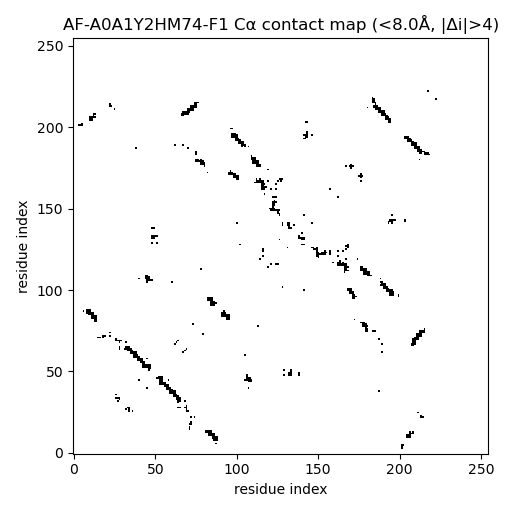 1 103 ? 1.539 3.322 -5.915 1.00 89.50 103 VAL A CA 1
ATOM 765 C C . VAL A 1 103 ? 0.112 3.281 -5.401 1.00 89.50 103 VAL A C 1
ATOM 767 O O . VAL A 1 103 ? -0.784 2.863 -6.129 1.00 89.50 103 VAL A O 1
ATOM 770 N N . GLU A 1 104 ? -0.117 3.730 -4.169 1.00 90.88 104 GLU A N 1
ATOM 771 C CA . GLU A 1 104 ? -1.473 3.891 -3.639 1.00 90.88 104 GLU A CA 1
ATOM 772 C C . GLU A 1 104 ? -2.086 5.188 -4.190 1.00 90.88 104 GLU A C 1
ATOM 774 O O . GLU A 1 104 ? -1.524 6.275 -4.052 1.00 90.88 104 GLU A O 1
ATOM 779 N N . VAL A 1 105 ? -3.215 5.083 -4.887 1.00 88.75 105 VAL A N 1
ATOM 780 C CA . VAL A 1 105 ? -3.749 6.195 -5.690 1.00 88.75 105 VAL A CA 1
ATOM 781 C C . VAL A 1 105 ? -4.453 7.265 -4.857 1.00 88.75 105 VAL A C 1
ATOM 783 O O . VAL A 1 105 ? -4.540 8.412 -5.287 1.00 88.75 105 VAL A O 1
ATOM 786 N N . THR A 1 106 ? -4.948 6.928 -3.666 1.00 87.62 106 THR A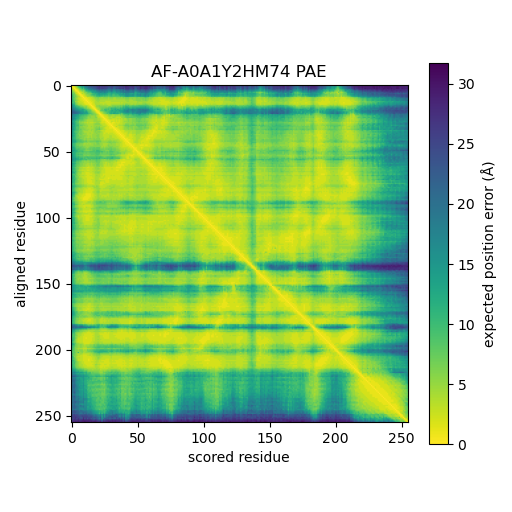 N 1
ATOM 787 C CA . THR A 1 106 ? -5.629 7.884 -2.778 1.00 87.62 106 THR A CA 1
ATOM 788 C C . THR A 1 106 ? -4.667 8.683 -1.905 1.00 87.62 106 THR A C 1
ATOM 790 O O . THR A 1 106 ? -5.045 9.735 -1.376 1.00 87.62 106 THR A O 1
ATOM 793 N N . GLY A 1 107 ? -3.418 8.230 -1.809 1.00 87.00 107 GLY A N 1
ATOM 794 C CA . GLY A 1 107 ? -2.388 8.787 -0.947 1.00 87.00 107 GLY A CA 1
ATOM 795 C C . GLY A 1 107 ? -2.316 8.122 0.422 1.00 87.00 107 GLY A C 1
ATOM 796 O O . GLY A 1 107 ? -1.601 8.623 1.285 1.00 87.00 107 GLY A O 1
ATOM 797 N N . ARG A 1 108 ? -3.044 7.028 0.671 1.00 89.56 108 ARG A N 1
ATOM 798 C CA . ARG A 1 108 ? -3.045 6.360 1.980 1.00 89.56 108 ARG A CA 1
ATOM 799 C C . ARG A 1 108 ? -1.622 5.926 2.335 1.00 89.56 108 ARG A C 1
ATOM 801 O O . ARG A 1 108 ? -0.938 5.327 1.514 1.00 89.56 108 ARG A O 1
ATOM 808 N N . ASN A 1 109 ? -1.168 6.230 3.547 1.00 88.94 109 ASN A N 1
ATOM 809 C CA . ASN A 1 109 ? 0.217 5.984 3.980 1.00 88.94 109 ASN A CA 1
ATOM 810 C C . ASN A 1 109 ? 0.317 4.966 5.128 1.00 88.94 109 ASN A C 1
ATOM 812 O O . ASN A 1 109 ? 1.357 4.845 5.768 1.00 88.94 109 ASN A O 1
ATOM 816 N N . THR A 1 110 ? -0.769 4.250 5.413 1.00 91.25 110 THR A N 1
ATOM 817 C CA . THR A 1 110 ? -0.879 3.297 6.526 1.00 91.25 110 THR A CA 1
ATOM 818 C C . THR A 1 110 ? -0.380 1.904 6.148 1.00 91.25 110 THR A C 1
ATOM 820 O O . THR A 1 110 ? -0.922 0.894 6.581 1.00 91.25 110 THR A O 1
ATOM 823 N N . PHE A 1 111 ? 0.650 1.837 5.312 1.00 92.06 111 PHE A N 1
ATOM 824 C CA . PHE A 1 111 ? 1.363 0.615 4.964 1.00 92.06 111 PHE A CA 1
ATOM 825 C C . PHE A 1 111 ? 2.853 0.924 4.836 1.00 92.06 111 PHE A C 1
ATOM 827 O O . PHE A 1 111 ? 3.246 2.072 4.627 1.00 92.06 111 PHE A O 1
ATOM 834 N N . ALA A 1 112 ? 3.681 -0.104 4.958 1.00 92.50 112 ALA A N 1
ATOM 835 C CA . ALA A 1 112 ? 5.121 0.001 4.807 1.00 92.50 112 ALA A CA 1
ATOM 836 C C . ALA A 1 112 ? 5.653 -1.127 3.925 1.00 92.50 112 ALA A C 1
ATOM 838 O O . ALA A 1 112 ? 5.005 -2.155 3.733 1.00 92.50 112 ALA A O 1
ATOM 839 N N . TYR A 1 113 ? 6.848 -0.917 3.388 1.00 93.62 113 TYR A N 1
ATOM 840 C CA . TYR A 1 113 ? 7.584 -1.926 2.640 1.00 93.62 113 TYR A CA 1
ATOM 841 C C . TYR A 1 113 ? 8.488 -2.702 3.592 1.00 93.62 113 TYR A C 1
ATOM 843 O O . TYR A 1 113 ? 9.094 -2.119 4.491 1.00 93.62 113 TYR A O 1
ATOM 851 N N . VAL A 1 114 ? 8.574 -4.016 3.400 1.00 94.69 114 VAL A N 1
ATOM 852 C CA . VAL A 1 114 ? 9.418 -4.890 4.226 1.00 94.69 114 VAL A CA 1
ATOM 853 C C . VAL A 1 114 ? 10.898 -4.672 3.930 1.00 94.69 114 VAL A C 1
ATOM 855 O O . VAL A 1 114 ? 11.716 -4.747 4.844 1.00 94.69 114 VAL A O 1
ATOM 858 N N . LEU A 1 115 ? 11.255 -4.422 2.669 1.00 95.25 115 LEU A N 1
ATOM 859 C CA . LEU A 1 115 ? 12.648 -4.232 2.284 1.00 95.25 115 LEU A CA 1
ATOM 860 C C . LEU A 1 115 ? 13.080 -2.777 2.391 1.00 95.25 115 LEU A C 1
ATOM 862 O O . LEU A 1 115 ? 12.325 -1.848 2.099 1.00 95.25 115 LEU A O 1
ATOM 866 N N . THR A 1 116 ? 14.347 -2.607 2.745 1.00 94.94 116 THR A N 1
ATOM 867 C CA . THR A 1 116 ? 15.057 -1.332 2.736 1.00 94.94 116 THR A CA 1
ATOM 868 C C . THR A 1 116 ? 16.037 -1.293 1.570 1.00 94.94 116 THR A C 1
ATOM 870 O O . THR A 1 116 ? 16.353 -2.321 0.964 1.00 94.94 116 THR A O 1
ATOM 873 N N . ALA A 1 117 ? 16.528 -0.102 1.243 1.00 94.38 117 ALA A N 1
ATOM 874 C CA . ALA A 1 117 ? 17.519 0.088 0.193 1.00 94.38 117 ALA A CA 1
ATOM 875 C C . ALA A 1 117 ? 18.829 -0.668 0.493 1.00 94.38 117 ALA A C 1
ATOM 877 O O . ALA A 1 117 ? 19.468 -1.167 -0.431 1.00 94.38 117 ALA A O 1
ATOM 878 N N . ASP A 1 118 ? 19.195 -0.796 1.772 1.00 94.19 118 ASP A N 1
ATOM 879 C CA . ASP A 1 118 ? 20.343 -1.593 2.223 1.00 94.19 118 ASP A CA 1
ATOM 880 C C . ASP A 1 118 ? 20.130 -3.093 1.988 1.00 94.19 118 ASP A C 1
ATOM 882 O O . ASP A 1 118 ? 20.976 -3.752 1.388 1.00 94.19 118 ASP A O 1
ATOM 886 N N . ALA A 1 119 ? 18.952 -3.619 2.349 1.00 94.25 119 ALA A N 1
ATOM 887 C CA . ALA A 1 119 ? 18.634 -5.042 2.210 1.00 94.25 119 ALA A CA 1
ATOM 888 C C . ALA A 1 119 ? 18.696 -5.541 0.756 1.00 94.25 119 ALA A C 1
ATOM 890 O O . ALA A 1 119 ? 19.010 -6.704 0.511 1.00 94.25 119 ALA A O 1
ATOM 891 N N . VAL A 1 120 ? 18.404 -4.667 -0.212 1.00 93.00 120 VAL A N 1
ATOM 892 C CA . VAL A 1 120 ? 18.498 -4.985 -1.646 1.00 93.00 120 VAL A CA 1
ATOM 893 C C . VAL A 1 120 ? 19.848 -4.610 -2.265 1.00 93.00 120 VAL A C 1
ATOM 895 O O . VAL A 1 120 ? 20.075 -4.913 -3.433 1.00 93.00 120 VAL A O 1
ATOM 898 N N . GLY A 1 121 ? 20.745 -3.958 -1.520 1.00 92.38 121 GLY A N 1
ATOM 899 C CA . GLY A 1 121 ? 22.070 -3.556 -2.000 1.00 92.38 121 GLY A CA 1
ATOM 900 C C . GLY A 1 121 ? 22.058 -2.367 -2.966 1.00 92.38 121 GLY A C 1
ATOM 901 O O . GLY A 1 121 ? 22.846 -2.327 -3.916 1.00 92.38 121 GLY A O 1
ATOM 902 N N . CYS A 1 122 ? 21.156 -1.400 -2.768 1.00 93.25 122 CYS A N 1
ATOM 903 C CA . CYS A 1 122 ? 21.168 -0.159 -3.543 1.00 93.25 122 CYS A CA 1
ATOM 904 C C . CYS A 1 122 ? 22.515 0.570 -3.392 1.00 93.25 122 CYS A C 1
ATOM 906 O O . CYS A 1 122 ? 23.072 0.664 -2.304 1.00 93.25 122 CYS A O 1
ATOM 908 N N . ARG A 1 123 ? 23.020 1.141 -4.491 1.00 92.38 123 ARG A N 1
ATOM 909 C CA . ARG A 1 123 ? 24.287 1.902 -4.522 1.00 92.38 123 ARG A CA 1
ATOM 910 C C . ARG A 1 123 ? 24.092 3.417 -4.450 1.00 92.38 123 ARG A C 1
ATOM 912 O O . ARG A 1 123 ? 25.058 4.167 -4.345 1.00 92.38 123 ARG A O 1
ATOM 919 N N . ARG A 1 124 ? 22.840 3.855 -4.529 1.00 92.06 124 ARG A N 1
ATOM 920 C CA . ARG A 1 124 ? 22.389 5.239 -4.386 1.00 92.06 124 ARG A CA 1
ATOM 921 C C . ARG A 1 124 ? 20.964 5.260 -3.865 1.00 92.06 124 ARG A C 1
ATOM 923 O O . ARG A 1 124 ? 20.281 4.234 -3.898 1.00 92.06 124 ARG A O 1
ATOM 930 N N . MET A 1 125 ? 20.482 6.447 -3.513 1.00 90.56 125 MET A N 1
ATOM 931 C CA . MET A 1 125 ? 19.109 6.608 -3.055 1.00 90.56 125 MET A CA 1
ATOM 932 C C . MET A 1 125 ? 18.103 6.123 -4.123 1.00 90.56 125 MET A C 1
ATOM 934 O O . MET A 1 125 ? 18.134 6.610 -5.266 1.00 90.56 125 MET A O 1
ATOM 938 N N . PRO A 1 126 ? 17.237 5.141 -3.799 1.00 91.12 126 PRO A N 1
ATOM 939 C CA . PRO A 1 126 ? 16.178 4.715 -4.701 1.00 91.12 126 PRO A CA 1
ATOM 940 C C . PRO A 1 126 ? 15.147 5.832 -4.882 1.00 91.12 126 PRO A C 1
ATOM 942 O O . PRO A 1 126 ? 14.958 6.689 -4.020 1.00 91.12 126 PRO A O 1
ATOM 945 N N . GLN A 1 127 ? 14.468 5.822 -6.027 1.00 88.69 127 GLN A N 1
ATOM 946 C CA . GLN A 1 127 ? 13.296 6.671 -6.224 1.00 88.69 127 GLN A CA 1
ATOM 947 C C . GLN A 1 127 ? 12.155 6.167 -5.327 1.00 88.69 127 GLN A C 1
ATOM 949 O O . GLN A 1 127 ? 11.996 4.956 -5.183 1.00 88.69 127 GLN A O 1
ATOM 954 N N . GLY A 1 128 ? 11.358 7.082 -4.774 1.00 85.81 128 GLY A N 1
ATOM 955 C CA . GLY A 1 128 ? 10.159 6.775 -3.987 1.00 85.81 128 GLY A CA 1
ATOM 956 C C . GLY A 1 128 ? 8.926 7.454 -4.583 1.00 85.81 128 GLY A C 1
ATOM 957 O O . GLY A 1 128 ? 9.053 8.370 -5.402 1.00 85.81 128 GLY A O 1
ATOM 958 N N . ALA A 1 129 ? 7.726 7.027 -4.187 1.00 82.69 129 ALA A N 1
ATOM 959 C CA . ALA A 1 129 ? 6.488 7.447 -4.847 1.00 82.69 129 ALA A CA 1
ATOM 960 C C . ALA A 1 129 ? 6.288 8.949 -4.740 1.00 82.69 129 ALA A C 1
ATOM 962 O O . ALA A 1 129 ? 5.983 9.612 -5.727 1.00 82.69 129 ALA A O 1
ATOM 963 N N . VAL A 1 130 ? 6.579 9.496 -3.562 1.00 81.12 130 VAL A N 1
ATOM 964 C CA . VAL A 1 130 ? 6.518 10.934 -3.294 1.00 81.12 130 VAL A CA 1
ATOM 965 C C . VAL A 1 130 ? 7.439 11.716 -4.228 1.00 81.12 130 VAL A C 1
ATOM 967 O O . VAL A 1 130 ? 7.028 12.738 -4.773 1.00 81.12 130 VAL A O 1
ATOM 970 N N . SER A 1 131 ? 8.676 11.257 -4.443 1.00 79.06 131 SER A N 1
ATOM 971 C CA . SER A 1 131 ? 9.645 12.008 -5.249 1.00 79.06 131 SER A CA 1
ATOM 972 C C . SER A 1 131 ? 9.344 11.925 -6.742 1.00 79.06 131 SER A C 1
ATOM 974 O O . SER A 1 131 ? 9.595 12.880 -7.474 1.00 79.06 131 SER A O 1
ATOM 976 N N . VAL A 1 132 ? 8.758 10.822 -7.206 1.00 80.31 132 VAL A N 1
ATOM 977 C CA . VAL A 1 132 ? 8.412 10.653 -8.623 1.00 80.31 132 VAL A CA 1
ATOM 978 C C . VAL A 1 132 ? 7.071 11.282 -8.975 1.00 80.31 132 VAL A C 1
ATOM 980 O O . VAL A 1 132 ? 6.932 11.844 -10.057 1.00 80.31 132 VAL A O 1
ATOM 983 N N . LEU A 1 133 ? 6.093 11.242 -8.071 1.00 77.06 133 LEU A N 1
ATOM 984 C CA . LEU A 1 133 ? 4.798 11.878 -8.298 1.00 77.06 133 LEU A CA 1
ATOM 985 C C . LEU A 1 133 ? 4.915 13.402 -8.267 1.00 77.06 133 LEU A C 1
ATOM 987 O O . LEU A 1 133 ? 4.442 14.041 -9.203 1.00 77.06 133 LEU A O 1
ATOM 991 N N . SER A 1 134 ? 5.638 13.962 -7.291 1.00 68.94 134 SER A N 1
ATOM 992 C CA . SER A 1 134 ? 5.847 15.416 -7.186 1.00 68.94 134 SER A CA 1
ATOM 993 C C . SER A 1 134 ? 6.673 16.007 -8.337 1.00 68.94 134 SER A C 1
ATOM 995 O O . SER A 1 134 ? 6.536 17.184 -8.657 1.00 68.94 134 SER A O 1
ATOM 997 N N . SER A 1 135 ? 7.510 15.197 -8.997 1.00 61.22 135 SER A N 1
ATOM 998 C CA . SER A 1 135 ? 8.306 15.617 -10.160 1.00 61.22 135 SER A CA 1
ATOM 999 C C . SER A 1 135 ? 7.633 15.351 -11.511 1.00 61.22 135 SER A C 1
ATOM 1001 O O . SER A 1 135 ? 8.141 15.792 -12.544 1.00 61.22 135 SER A O 1
ATOM 1003 N N . SER A 1 136 ? 6.495 14.650 -11.534 1.00 58.47 136 SER A N 1
ATOM 1004 C CA . SER A 1 136 ? 5.752 14.364 -12.764 1.00 58.47 136 SER A CA 1
ATOM 1005 C C . SER A 1 136 ? 4.670 15.417 -13.012 1.00 58.47 136 SER A C 1
ATOM 1007 O O . SER A 1 136 ? 3.734 15.555 -12.226 1.00 58.47 136 SER A O 1
ATOM 1009 N N . SER A 1 137 ? 4.751 16.144 -14.130 1.00 42.59 137 SER A N 1
ATOM 1010 C CA . SER A 1 137 ? 3.651 17.006 -14.569 1.00 42.59 137 SER A CA 1
ATOM 1011 C C . SER A 1 137 ? 2.416 16.143 -14.864 1.00 42.59 137 SER A C 1
ATOM 1013 O O . SER A 1 137 ? 2.438 15.272 -15.732 1.00 42.59 137 SER A O 1
ATOM 1015 N N . GLY A 1 138 ? 1.340 16.347 -14.098 1.00 48.16 138 GLY A N 1
ATOM 1016 C CA . GLY A 1 138 ? 0.074 15.622 -14.260 1.00 48.16 138 GLY A CA 1
ATOM 1017 C C . GLY A 1 138 ? -0.044 14.294 -13.499 1.00 48.16 138 GLY A C 1
ATOM 1018 O O . GLY A 1 138 ? -0.872 13.468 -13.877 1.00 48.16 138 GLY A O 1
ATOM 1019 N N . GLY A 1 139 ? 0.770 14.047 -12.462 1.00 53.41 139 GLY A N 1
ATOM 1020 C CA . GLY A 1 139 ? 0.597 12.882 -11.575 1.00 53.41 139 GLY A CA 1
ATOM 1021 C C . GLY A 1 139 ? 0.828 11.525 -12.256 1.00 53.41 139 GLY A C 1
ATOM 1022 O O . GLY A 1 139 ? 0.394 10.477 -11.768 1.00 53.41 139 GLY A O 1
ATOM 1023 N N . ALA A 1 140 ? 1.508 11.524 -13.407 1.00 57.75 140 ALA A N 1
ATOM 1024 C CA . ALA A 1 140 ? 1.763 10.326 -14.200 1.00 57.75 140 ALA A CA 1
ATOM 1025 C C . ALA A 1 140 ? 2.643 9.302 -13.459 1.00 57.75 140 ALA A C 1
ATOM 1027 O O . ALA A 1 140 ? 2.613 8.121 -13.806 1.00 57.75 140 ALA A O 1
ATOM 1028 N N . GLY A 1 141 ? 3.340 9.698 -12.387 1.00 75.56 141 GLY A N 1
ATOM 1029 C CA . GLY A 1 141 ? 4.118 8.805 -11.528 1.00 75.56 141 GLY A CA 1
ATOM 1030 C C . GLY A 1 141 ? 5.253 8.115 -12.277 1.00 75.56 141 GLY A C 1
ATOM 1031 O O . GLY A 1 141 ? 5.800 8.652 -13.245 1.00 75.56 141 GLY A O 1
ATOM 1032 N N . T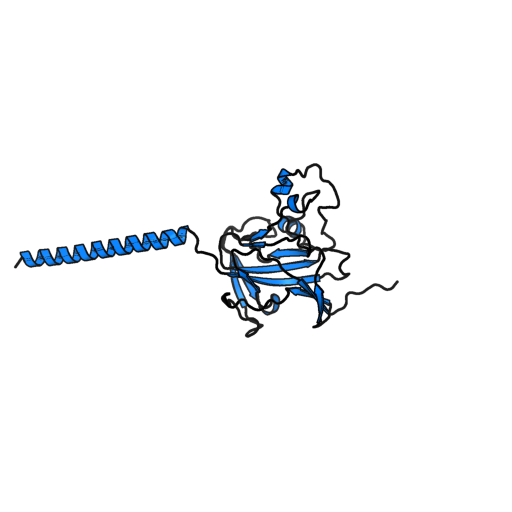RP A 1 142 ? 5.651 6.927 -11.821 1.00 83.12 142 TRP A N 1
ATOM 1033 C CA . TRP A 1 142 ? 6.694 6.180 -12.515 1.00 83.12 142 TRP A CA 1
ATOM 1034 C C . TRP A 1 142 ? 6.274 5.749 -13.911 1.00 83.12 142 TRP A C 1
ATOM 1036 O O . TRP A 1 142 ? 5.191 5.211 -14.140 1.00 83.12 142 TRP A O 1
ATOM 1046 N N . THR A 1 143 ? 7.223 5.907 -14.817 1.00 82.88 143 THR A N 1
ATOM 1047 C CA . THR A 1 143 ? 7.207 5.407 -16.178 1.00 82.88 143 THR A CA 1
ATOM 1048 C C . THR A 1 143 ? 8.559 4.769 -16.465 1.00 82.88 143 THR A C 1
ATOM 1050 O O . THR A 1 143 ? 9.563 5.047 -15.809 1.00 82.88 143 THR A O 1
ATOM 1053 N N . ARG A 1 144 ? 8.618 3.965 -17.519 1.00 82.75 144 ARG A N 1
ATOM 1054 C CA . ARG A 1 144 ? 9.881 3.443 -18.049 1.00 82.75 144 ARG A CA 1
ATOM 1055 C C . ARG A 1 144 ? 10.933 4.525 -18.307 1.00 82.75 144 ARG A C 1
ATOM 1057 O O . ARG A 1 144 ? 12.118 4.282 -18.128 1.00 82.75 144 ARG A O 1
ATOM 1064 N N . ASN A 1 145 ? 10.501 5.703 -18.754 1.00 81.81 145 ASN A N 1
ATOM 1065 C CA . ASN A 1 145 ? 11.408 6.758 -19.199 1.00 81.81 145 ASN A CA 1
ATOM 1066 C C . ASN A 1 145 ? 11.988 7.571 -18.032 1.00 81.81 145 ASN A C 1
ATOM 1068 O O . ASN A 1 145 ? 13.060 8.153 -18.178 1.00 81.81 145 ASN A O 1
ATOM 1072 N N . ASN A 1 146 ? 11.291 7.633 -16.890 1.00 86.00 146 ASN A N 1
ATOM 1073 C CA . ASN A 1 146 ? 11.751 8.370 -15.707 1.00 86.00 146 ASN A CA 1
ATOM 1074 C C . ASN A 1 146 ? 12.307 7.466 -14.594 1.00 86.00 146 ASN A C 1
ATOM 1076 O O . ASN A 1 146 ? 12.964 7.974 -13.679 1.00 86.00 146 ASN A O 1
ATOM 1080 N N . PHE A 1 147 ? 12.080 6.150 -14.670 1.00 88.50 147 PHE A N 1
ATOM 1081 C CA . PHE A 1 147 ? 12.635 5.204 -13.715 1.00 88.50 147 PHE A CA 1
ATOM 1082 C C . PHE A 1 147 ? 14.148 5.101 -13.871 1.00 88.50 147 PHE A C 1
ATOM 1084 O O . PHE A 1 147 ? 14.685 4.906 -14.961 1.00 88.50 147 PHE A O 1
ATOM 1091 N N . ARG A 1 148 ? 14.848 5.203 -12.746 1.00 88.25 148 ARG A N 1
ATOM 1092 C CA . ARG A 1 148 ? 16.288 5.010 -12.667 1.00 88.25 148 ARG A CA 1
ATOM 1093 C C . ARG A 1 148 ? 16.572 3.991 -11.576 1.00 88.25 148 ARG A C 1
ATOM 1095 O O . ARG A 1 148 ? 16.316 4.255 -10.401 1.00 88.25 148 ARG A O 1
ATOM 1102 N N . SER A 1 149 ? 17.196 2.882 -11.958 1.00 89.50 149 SER A N 1
ATOM 1103 C CA . SER A 1 149 ? 17.613 1.828 -11.031 1.00 89.50 149 SER A CA 1
ATOM 1104 C C . SER A 1 149 ? 18.637 2.330 -10.006 1.00 89.50 149 SER A C 1
ATOM 1106 O O . SER A 1 149 ? 19.581 3.041 -10.363 1.00 89.50 149 SER A O 1
ATOM 1108 N N . CYS A 1 150 ? 18.477 1.961 -8.732 1.00 91.62 150 CYS A N 1
ATOM 1109 C CA . CYS A 1 150 ? 19.425 2.317 -7.669 1.00 91.62 150 CYS A CA 1
ATOM 1110 C C . CYS A 1 150 ? 20.757 1.541 -7.753 1.00 91.62 150 CYS A C 1
ATOM 1112 O O . CYS A 1 150 ? 21.673 1.819 -6.983 1.00 91.62 150 CYS A O 1
ATOM 1114 N N . PHE A 1 151 ? 20.883 0.576 -8.671 1.00 91.00 151 PHE A N 1
ATOM 1115 C CA . PHE A 1 151 ? 22.063 -0.289 -8.791 1.00 91.00 151 PHE A CA 1
ATOM 1116 C C . PHE A 1 151 ? 23.126 0.240 -9.764 1.00 91.00 151 PHE A C 1
ATOM 1118 O O . PHE A 1 151 ? 24.274 -0.196 -9.718 1.00 91.00 151 PHE A O 1
ATOM 1125 N N . SER A 1 152 ? 22.763 1.159 -10.663 1.00 82.88 152 SER A N 1
ATOM 1126 C CA . SER A 1 152 ? 23.599 1.518 -11.816 1.00 82.88 152 SER A CA 1
ATOM 1127 C C . SER A 1 152 ? 24.730 2.502 -11.511 1.00 82.88 152 SER A C 1
ATOM 1129 O O . SER A 1 152 ? 25.713 2.533 -12.243 1.00 82.88 152 SER A O 1
ATOM 1131 N N . SER A 1 153 ? 24.612 3.319 -10.464 1.00 83.00 153 SER A N 1
ATOM 1132 C CA . SER A 1 153 ? 25.622 4.325 -10.117 1.00 83.00 153 SER A CA 1
ATOM 1133 C C . SER A 1 153 ? 25.794 4.438 -8.608 1.00 83.00 153 SER A C 1
ATOM 1135 O O . SER A 1 153 ? 24.830 4.277 -7.860 1.00 83.00 153 SER A O 1
ATOM 1137 N N . VAL A 1 154 ? 27.029 4.709 -8.185 1.00 83.88 154 VAL A N 1
ATOM 1138 C CA . VAL A 1 154 ? 27.389 4.924 -6.780 1.00 83.88 154 VAL A CA 1
ATOM 1139 C C . VAL A 1 154 ? 27.176 6.390 -6.434 1.00 83.88 154 VAL A C 1
ATOM 1141 O O . VAL A 1 154 ? 27.593 7.268 -7.188 1.00 83.88 154 VAL A O 1
ATOM 1144 N N . ASP A 1 155 ? 26.533 6.641 -5.303 1.00 86.44 155 ASP A N 1
ATOM 1145 C CA . ASP A 1 155 ? 26.387 7.969 -4.718 1.00 86.44 155 ASP A CA 1
ATOM 1146 C C . ASP A 1 155 ? 27.158 8.006 -3.396 1.00 86.44 155 ASP A C 1
ATOM 1148 O O . ASP A 1 155 ? 26.813 7.301 -2.451 1.00 86.44 155 ASP A O 1
ATOM 1152 N N . SER A 1 156 ? 28.223 8.806 -3.330 1.00 81.81 156 SER A N 1
ATOM 1153 C CA . SER A 1 156 ? 29.074 8.911 -2.140 1.00 81.81 156 SER A CA 1
ATOM 1154 C C . SER A 1 156 ? 28.366 9.549 -0.942 1.00 81.81 156 SER A C 1
ATOM 1156 O O . SER A 1 156 ? 28.812 9.357 0.187 1.00 81.81 156 SER A O 1
ATOM 1158 N N . ALA A 1 157 ? 27.261 10.270 -1.160 1.00 86.38 157 ALA A N 1
ATOM 1159 C CA . ALA A 1 157 ? 26.424 10.802 -0.088 1.00 86.38 157 ALA A CA 1
ATOM 1160 C C . ALA A 1 157 ? 25.426 9.762 0.457 1.00 86.38 157 ALA A C 1
ATOM 1162 O O . ALA A 1 157 ? 24.842 9.966 1.523 1.00 86.38 157 ALA A O 1
ATOM 1163 N N . PHE A 1 158 ? 25.230 8.640 -0.243 1.00 90.44 158 PHE A N 1
ATOM 1164 C CA . PHE A 1 158 ? 24.339 7.563 0.173 1.00 90.44 158 PHE A CA 1
ATOM 1165 C C . PHE A 1 158 ? 25.075 6.582 1.092 1.00 90.44 158 PHE A C 1
ATOM 1167 O O . PHE A 1 158 ? 25.730 5.638 0.654 1.00 90.44 158 PHE A O 1
ATOM 1174 N N . THR A 1 159 ? 24.981 6.830 2.397 1.00 90.06 159 THR A N 1
ATOM 1175 C CA . THR A 1 159 ? 25.614 6.001 3.429 1.00 90.06 159 THR A CA 1
ATOM 1176 C C . THR A 1 159 ? 24.774 4.767 3.767 1.00 90.06 159 THR A C 1
ATOM 1178 O O . THR A 1 159 ? 23.556 4.754 3.582 1.00 90.06 159 THR A O 1
ATOM 1181 N N . SER A 1 160 ? 25.395 3.751 4.373 1.00 88.12 160 SER A N 1
ATOM 1182 C CA . SER A 1 160 ? 24.688 2.558 4.870 1.00 88.12 160 SER A CA 1
ATOM 1183 C C . SER A 1 160 ? 23.594 2.888 5.894 1.00 88.12 160 SER A C 1
ATOM 1185 O O . SER A 1 160 ? 22.556 2.237 5.916 1.00 88.12 160 SER A O 1
ATOM 1187 N N . SER A 1 161 ? 23.768 3.934 6.712 1.00 91.06 161 SER A N 1
ATOM 1188 C CA . SER A 1 161 ? 22.733 4.372 7.663 1.00 91.06 161 SER A CA 1
ATOM 1189 C C . SER A 1 161 ? 21.490 4.936 6.964 1.00 91.06 161 SER A C 1
ATOM 1191 O O . SER A 1 161 ? 20.359 4.654 7.370 1.00 91.06 161 SER A O 1
ATOM 1193 N N . ILE A 1 162 ? 21.680 5.694 5.881 1.00 91.75 162 ILE A N 1
ATOM 1194 C CA . ILE A 1 162 ? 20.579 6.175 5.039 1.00 91.75 162 ILE A CA 1
ATOM 1195 C C . ILE A 1 162 ? 19.946 4.987 4.309 1.00 91.75 162 ILE A C 1
ATOM 1197 O O . ILE A 1 162 ? 18.722 4.864 4.279 1.00 91.75 162 ILE A O 1
ATOM 1201 N N . ALA A 1 163 ? 20.757 4.071 3.779 1.00 90.88 163 ALA A N 1
ATOM 1202 C CA . ALA A 1 163 ? 20.270 2.885 3.085 1.00 90.88 163 ALA A CA 1
ATOM 1203 C C . ALA A 1 163 ? 19.388 2.001 3.984 1.00 90.88 163 ALA A C 1
ATOM 1205 O O . ALA A 1 163 ? 18.332 1.541 3.547 1.00 90.88 163 ALA A O 1
ATOM 1206 N N . ALA A 1 164 ? 19.779 1.813 5.248 1.00 92.56 164 ALA A N 1
ATOM 1207 C CA . ALA A 1 164 ? 19.052 0.986 6.208 1.00 92.56 164 ALA A CA 1
ATOM 1208 C C . ALA A 1 164 ? 17.715 1.605 6.648 1.00 92.56 164 ALA A C 1
ATOM 1210 O O . ALA A 1 164 ? 16.792 0.878 7.002 1.00 92.56 164 ALA A O 1
ATOM 1211 N N . SER A 1 165 ? 17.589 2.934 6.609 1.00 92.88 165 SER A N 1
ATOM 1212 C CA . SER A 1 165 ? 16.356 3.653 6.967 1.00 92.88 165 SER A CA 1
ATOM 1213 C C . SER A 1 165 ? 15.461 3.987 5.769 1.00 92.88 165 SER A C 1
ATOM 1215 O O . SER A 1 165 ? 14.315 4.395 5.954 1.00 92.88 165 SER A O 1
ATOM 1217 N N . THR A 1 166 ? 15.948 3.800 4.540 1.00 93.38 166 THR A N 1
ATOM 1218 C CA . THR A 1 166 ? 15.191 4.108 3.321 1.00 93.38 166 THR A CA 1
ATOM 1219 C C . THR A 1 166 ? 14.376 2.890 2.879 1.00 93.38 166 THR A C 1
ATOM 1221 O O . THR A 1 166 ? 14.977 1.866 2.544 1.00 93.38 166 THR A O 1
ATOM 1224 N N . PRO A 1 167 ? 13.032 2.963 2.827 1.00 93.38 167 PRO A N 1
ATOM 1225 C CA . PRO A 1 167 ? 12.212 1.869 2.319 1.00 93.38 167 PRO A CA 1
ATOM 1226 C C . PRO A 1 167 ? 12.444 1.662 0.819 1.00 93.38 167 PRO A C 1
ATOM 1228 O O . PRO A 1 167 ? 12.647 2.612 0.061 1.00 93.38 167 PRO A O 1
ATOM 1231 N N . TYR A 1 168 ? 12.394 0.40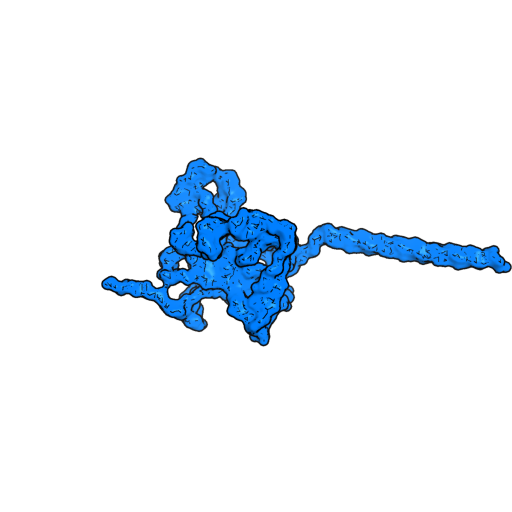8 0.382 1.00 94.12 168 TYR A N 1
ATOM 1232 C CA . TYR A 1 168 ? 12.496 0.045 -1.023 1.00 94.12 168 TYR A CA 1
ATOM 1233 C C . TYR A 1 168 ? 11.101 -0.232 -1.588 1.00 94.12 168 TYR A C 1
ATOM 1235 O O . TYR A 1 168 ? 10.449 -1.198 -1.204 1.00 94.12 168 TYR A O 1
ATOM 1243 N N . GLU A 1 169 ? 10.635 0.622 -2.500 1.00 92.94 169 GLU A N 1
ATOM 1244 C CA . GLU A 1 169 ? 9.246 0.598 -2.994 1.00 92.94 169 GLU A CA 1
ATOM 1245 C C . GLU A 1 169 ? 9.050 -0.233 -4.274 1.00 92.94 169 GLU A C 1
ATOM 1247 O O . GLU A 1 169 ? 7.926 -0.437 -4.736 1.00 92.94 169 GLU A O 1
ATOM 1252 N N . ILE A 1 170 ? 10.143 -0.707 -4.878 1.00 93.19 170 ILE A N 1
ATOM 1253 C CA . ILE A 1 170 ? 10.098 -1.449 -6.139 1.00 93.19 170 ILE A CA 1
ATOM 1254 C C . ILE A 1 170 ? 9.894 -2.938 -5.852 1.00 93.19 170 ILE A C 1
ATOM 1256 O O . ILE A 1 170 ? 10.529 -3.533 -4.974 1.00 93.19 170 ILE A O 1
ATOM 1260 N N . PHE A 1 171 ? 9.007 -3.563 -6.614 1.00 93.38 171 PHE A N 1
ATOM 1261 C CA . PHE A 1 171 ? 8.760 -4.996 -6.561 1.00 93.38 171 PHE A CA 1
ATOM 1262 C C . PHE A 1 171 ? 9.373 -5.694 -7.762 1.00 93.38 171 PHE A C 1
ATOM 1264 O O . PHE A 1 171 ? 9.400 -5.166 -8.870 1.00 93.38 171 PHE A O 1
ATOM 1271 N N . ASN A 1 172 ? 9.819 -6.918 -7.523 1.00 90.38 172 ASN A N 1
ATOM 1272 C CA . ASN A 1 172 ? 10.262 -7.860 -8.533 1.00 90.38 172 ASN A CA 1
ATOM 1273 C C . ASN A 1 172 ? 9.860 -9.262 -8.051 1.00 90.38 172 ASN A C 1
ATOM 1275 O O . ASN A 1 172 ? 9.707 -9.498 -6.852 1.00 90.38 172 ASN A O 1
ATOM 1279 N N . ARG A 1 173 ? 9.717 -10.217 -8.968 1.00 84.06 173 ARG A N 1
ATOM 1280 C CA . ARG A 1 173 ? 9.482 -11.625 -8.637 1.00 84.06 173 ARG A CA 1
ATOM 1281 C C . ARG A 1 173 ? 10.517 -12.201 -7.663 1.00 84.06 173 ARG A C 1
ATOM 1283 O O . ARG A 1 173 ? 10.159 -13.065 -6.868 1.00 84.06 173 ARG A O 1
ATOM 1290 N N . THR A 1 174 ? 11.779 -11.778 -7.740 1.00 85.81 174 THR A N 1
ATOM 1291 C CA . THR A 1 174 ? 12.878 -12.385 -6.966 1.00 85.81 174 THR A CA 1
ATOM 1292 C C . THR A 1 174 ? 13.308 -11.589 -5.742 1.00 85.81 174 THR A C 1
ATOM 1294 O O . THR A 1 174 ? 13.941 -12.164 -4.862 1.00 85.81 174 THR A O 1
ATOM 1297 N N . ASN A 1 175 ? 12.973 -10.298 -5.646 1.00 88.94 175 ASN A N 1
ATOM 1298 C CA . ASN A 1 175 ? 13.474 -9.470 -4.547 1.00 88.94 175 ASN A CA 1
ATOM 1299 C C . ASN A 1 175 ? 12.815 -9.796 -3.197 1.00 88.94 175 ASN A C 1
ATOM 1301 O O . ASN A 1 175 ? 13.384 -9.486 -2.159 1.00 88.94 175 ASN A O 1
ATOM 1305 N N . GLY A 1 176 ? 11.648 -10.449 -3.198 1.00 89.88 176 GLY A N 1
ATOM 1306 C CA . GLY A 1 176 ? 10.940 -10.835 -1.977 1.00 89.88 176 GLY A CA 1
ATOM 1307 C C . GLY A 1 176 ? 10.303 -9.661 -1.231 1.00 89.88 176 GLY A C 1
ATOM 1308 O O . GLY A 1 176 ? 9.942 -9.821 -0.065 1.00 89.88 176 GLY A O 1
ATOM 1309 N N . ASN A 1 177 ? 10.157 -8.500 -1.879 1.00 94.38 177 ASN A N 1
ATOM 1310 C CA . ASN A 1 177 ? 9.535 -7.331 -1.272 1.00 94.38 177 ASN A CA 1
ATOM 1311 C C . ASN A 1 177 ? 8.052 -7.587 -1.001 1.00 94.38 177 ASN A C 1
ATOM 1313 O O . ASN A 1 177 ? 7.357 -8.237 -1.786 1.00 94.38 177 ASN A O 1
ATOM 1317 N N . LYS A 1 178 ? 7.567 -7.071 0.124 1.00 94.94 178 LYS A N 1
ATOM 1318 C CA . LYS A 1 178 ? 6.188 -7.233 0.584 1.00 94.94 178 LYS A CA 1
ATOM 1319 C C . LYS A 1 178 ? 5.737 -5.962 1.285 1.00 94.94 178 LYS A C 1
ATOM 1321 O O . LYS A 1 178 ? 6.556 -5.180 1.759 1.00 94.94 178 LYS A O 1
ATOM 1326 N N . LEU A 1 179 ? 4.429 -5.799 1.379 1.00 94.56 179 LEU A N 1
ATOM 1327 C CA . LEU A 1 179 ? 3.774 -4.799 2.196 1.00 94.56 179 LEU A CA 1
ATOM 1328 C C . LEU A 1 179 ? 3.468 -5.352 3.582 1.00 94.56 179 LEU A C 1
ATOM 1330 O O . LEU A 1 179 ? 3.055 -6.504 3.736 1.00 94.56 179 LEU A O 1
ATOM 1334 N N . THR A 1 180 ? 3.619 -4.493 4.577 1.00 94.06 180 THR A N 1
ATOM 1335 C CA . THR A 1 180 ? 3.050 -4.641 5.913 1.00 94.06 180 THR A CA 1
ATOM 1336 C C . THR A 1 180 ? 2.004 -3.559 6.126 1.00 94.06 180 THR A C 1
ATOM 1338 O O . THR A 1 180 ? 2.155 -2.423 5.674 1.00 94.06 180 THR A O 1
ATOM 1341 N N . TRP A 1 181 ? 0.923 -3.911 6.810 1.00 92.19 181 TRP A N 1
ATOM 1342 C CA . TRP A 1 181 ? -0.176 -2.993 7.076 1.00 92.19 181 TRP A CA 1
ATOM 1343 C C . TRP A 1 181 ? 0.076 -2.286 8.408 1.00 92.19 181 TRP A C 1
ATOM 1345 O O . TRP A 1 181 ? 0.241 -2.925 9.446 1.00 92.19 181 TRP A O 1
ATOM 1355 N N . GLY A 1 182 ? 0.173 -0.960 8.363 1.00 79.38 182 GLY A N 1
ATOM 1356 C CA . GLY A 1 182 ? 0.403 -0.115 9.528 1.00 79.38 182 GLY A CA 1
ATOM 1357 C C . GLY A 1 182 ? -0.896 0.233 10.254 1.00 79.38 182 GLY A C 1
ATOM 1358 O O . GLY A 1 182 ? -1.993 0.088 9.719 1.00 79.38 182 GLY A O 1
ATOM 1359 N N . ASN A 1 183 ? -0.762 0.728 11.486 1.00 70.81 183 ASN A N 1
ATOM 1360 C CA . ASN A 1 183 ? -1.837 1.305 12.307 1.00 70.81 183 ASN A CA 1
ATOM 1361 C C . ASN A 1 183 ? -3.024 0.391 12.652 1.00 70.81 183 ASN A C 1
ATOM 1363 O O . ASN A 1 183 ? -3.984 0.872 13.244 1.00 70.81 183 ASN A O 1
ATOM 1367 N N . SER A 1 184 ? -2.950 -0.915 12.366 1.00 68.69 184 SER A N 1
ATOM 1368 C CA . SER A 1 184 ? -3.994 -1.882 12.731 1.00 68.69 184 SER A CA 1
ATOM 1369 C C . SER A 1 184 ? -5.399 -1.434 12.302 1.00 68.69 184 SER A C 1
ATOM 1371 O O . SER A 1 184 ? -6.361 -1.580 13.052 1.00 68.69 184 SER A O 1
ATOM 1373 N N . GLU A 1 185 ? -5.539 -0.918 11.081 1.00 79.38 185 GLU A N 1
ATOM 1374 C CA . GLU A 1 185 ? -6.839 -0.523 10.535 1.00 79.38 185 GLU A CA 1
ATOM 1375 C C . GLU A 1 185 ? -7.348 -1.509 9.483 1.00 79.38 185 GLU A C 1
ATOM 1377 O O . GLU A 1 185 ? -6.606 -1.974 8.617 1.00 79.38 185 GLU A O 1
ATOM 1382 N N . ASN A 1 186 ? -8.657 -1.769 9.516 1.00 88.56 186 ASN A N 1
ATOM 1383 C CA . ASN A 1 186 ? -9.352 -2.402 8.401 1.00 88.56 186 ASN A CA 1
ATOM 1384 C C . ASN A 1 186 ? -9.630 -1.333 7.345 1.00 88.56 186 ASN A C 1
ATOM 1386 O O . ASN A 1 186 ? -10.306 -0.343 7.630 1.00 88.56 186 ASN A O 1
ATOM 1390 N N . ALA A 1 187 ? -9.112 -1.519 6.136 1.00 89.38 187 ALA A N 1
ATOM 1391 C CA . ALA A 1 187 ? -9.214 -0.507 5.098 1.00 89.38 187 ALA A CA 1
ATOM 1392 C C . ALA A 1 187 ? -9.155 -1.087 3.690 1.00 89.38 187 ALA A C 1
ATOM 1394 O O . ALA A 1 187 ? -8.613 -2.166 3.456 1.00 89.38 187 ALA A O 1
ATOM 1395 N N . LEU A 1 188 ? -9.700 -0.323 2.745 1.00 92.81 188 LEU A N 1
ATOM 1396 C CA . LEU A 1 188 ? -9.615 -0.604 1.322 1.00 92.81 188 LEU A CA 1
ATOM 1397 C C . LEU A 1 188 ? -8.530 0.282 0.704 1.00 92.81 188 LEU A C 1
ATOM 1399 O O . LEU A 1 188 ? -8.656 1.505 0.703 1.00 92.81 188 LEU A O 1
ATOM 1403 N N . TYR A 1 189 ? -7.475 -0.338 0.188 1.00 93.31 189 TYR A N 1
ATOM 1404 C CA . TYR A 1 189 ? -6.386 0.336 -0.513 1.00 93.31 189 TYR A CA 1
ATOM 1405 C C . TYR A 1 189 ? -6.592 0.194 -2.012 1.00 93.31 189 TYR A C 1
ATOM 1407 O O . TYR A 1 189 ? -6.943 -0.886 -2.492 1.00 93.31 189 TYR A O 1
ATOM 1415 N N . MET A 1 190 ? -6.354 1.270 -2.755 1.00 94.44 190 MET A N 1
ATOM 1416 C CA . MET A 1 190 ? -6.415 1.258 -4.211 1.00 94.44 190 MET A CA 1
ATOM 1417 C C . MET A 1 190 ? -5.006 1.475 -4.739 1.00 94.44 190 MET A C 1
ATOM 1419 O O . MET A 1 190 ? -4.379 2.501 -4.483 1.00 94.44 190 MET A O 1
ATOM 1423 N N . PHE A 1 191 ? -4.493 0.498 -5.471 1.00 93.75 191 PHE A N 1
ATOM 1424 C CA . PHE A 1 191 ? -3.136 0.527 -5.980 1.00 93.75 191 PHE A CA 1
ATOM 1425 C C . PHE A 1 191 ? -3.117 0.602 -7.496 1.00 93.75 191 PHE A C 1
ATOM 1427 O O . PHE A 1 191 ? -3.936 -0.009 -8.180 1.00 93.75 191 PHE A O 1
ATOM 1434 N N . ARG A 1 192 ? -2.113 1.303 -8.012 1.00 92.81 192 ARG A N 1
ATOM 1435 C CA . ARG A 1 192 ? -1.690 1.260 -9.403 1.00 92.81 192 ARG A CA 1
ATOM 1436 C C . ARG A 1 192 ? -0.319 0.607 -9.472 1.00 92.81 192 ARG A C 1
ATOM 1438 O O . ARG A 1 192 ? 0.638 1.115 -8.889 1.00 92.81 192 ARG A O 1
ATOM 1445 N N . ALA A 1 193 ? -0.225 -0.498 -10.198 1.00 92.81 193 ALA A N 1
ATOM 1446 C CA . ALA A 1 193 ? 1.043 -1.121 -10.534 1.00 92.81 193 ALA A CA 1
ATOM 1447 C C . ALA A 1 193 ? 1.489 -0.693 -11.933 1.00 92.81 193 ALA A C 1
ATOM 1449 O O . ALA A 1 193 ? 0.695 -0.752 -12.874 1.00 92.81 193 ALA A O 1
ATOM 1450 N N . THR A 1 194 ? 2.756 -0.308 -12.077 1.00 92.12 194 THR A N 1
ATOM 1451 C CA . THR A 1 194 ? 3.351 0.071 -13.367 1.00 92.12 194 THR A CA 1
ATOM 1452 C C . THR A 1 194 ? 4.673 -0.656 -13.571 1.00 92.12 194 THR A C 1
ATOM 1454 O O . THR A 1 194 ? 5.567 -0.553 -12.732 1.00 92.12 194 THR A O 1
ATOM 1457 N N . VAL A 1 195 ? 4.818 -1.358 -14.697 1.00 92.88 195 VAL A N 1
ATOM 1458 C CA . VAL A 1 195 ? 6.076 -2.025 -15.070 1.00 92.88 195 VAL A CA 1
ATOM 1459 C C . VAL A 1 195 ? 7.103 -0.986 -15.506 1.00 92.88 195 VAL A C 1
ATOM 1461 O O . VAL A 1 195 ? 6.830 -0.145 -16.365 1.00 92.88 195 VAL A O 1
ATOM 1464 N N . LEU A 1 196 ? 8.292 -1.058 -14.916 1.00 90.75 196 LEU A N 1
ATOM 1465 C CA . LEU A 1 196 ? 9.362 -0.078 -15.091 1.00 90.75 196 LEU A CA 1
ATOM 1466 C C . LEU A 1 196 ? 10.435 -0.554 -16.064 1.00 90.75 196 LEU A C 1
ATOM 1468 O O . LEU A 1 196 ? 11.043 0.267 -16.749 1.00 90.75 196 LEU A O 1
ATOM 1472 N N . ASP A 1 197 ? 10.652 -1.866 -16.142 1.00 87.94 197 ASP A N 1
ATOM 1473 C CA . ASP A 1 197 ? 11.724 -2.442 -16.947 1.00 87.94 197 ASP A CA 1
ATOM 1474 C C . ASP A 1 197 ? 11.486 -2.228 -18.459 1.00 87.94 197 ASP A C 1
ATOM 1476 O O . ASP A 1 197 ? 10.475 -2.697 -19.009 1.00 87.94 197 ASP A O 1
ATOM 1480 N N . PRO A 1 198 ? 12.406 -1.541 -19.167 1.00 82.50 198 PRO A N 1
ATOM 1481 C CA . PRO A 1 198 ? 12.333 -1.383 -20.611 1.00 82.50 198 PRO A CA 1
ATOM 1482 C C . PRO A 1 198 ? 12.479 -2.689 -21.396 1.00 82.50 198 PRO A C 1
ATOM 1484 O O . PRO A 1 198 ? 11.968 -2.765 -22.513 1.00 82.50 198 PRO A O 1
ATOM 1487 N N . GLN A 1 199 ? 13.158 -3.694 -20.841 1.00 85.25 199 GLN A N 1
ATOM 1488 C CA . GLN A 1 199 ? 13.449 -4.965 -21.508 1.00 85.25 199 GLN A CA 1
ATOM 1489 C C . GLN A 1 199 ? 12.291 -5.966 -21.418 1.00 85.25 199 GLN A C 1
ATOM 1491 O O . GLN A 1 199 ? 12.220 -6.895 -22.217 1.00 85.25 199 GLN A O 1
ATOM 1496 N N . PHE A 1 200 ? 11.355 -5.777 -20.484 1.00 86.12 200 PHE A N 1
ATOM 1497 C CA . PHE A 1 200 ? 10.261 -6.728 -20.263 1.00 86.12 200 PHE A CA 1
ATOM 1498 C C . PHE A 1 200 ? 9.234 -6.764 -21.399 1.00 86.12 200 PHE A C 1
ATOM 1500 O O . PHE A 1 200 ? 8.715 -7.812 -21.775 1.00 86.12 200 PHE A O 1
ATOM 1507 N N . SER A 1 201 ? 8.891 -5.601 -21.942 1.00 80.56 201 SER A N 1
ATOM 1508 C CA . SER A 1 201 ? 7.982 -5.488 -23.085 1.00 80.56 201 SER A CA 1
ATOM 1509 C C . SER A 1 201 ? 8.224 -4.164 -23.797 1.00 80.56 201 SER A C 1
ATOM 1511 O O . SER A 1 201 ? 8.886 -3.305 -23.240 1.00 80.56 201 SER A O 1
ATOM 1513 N N . TYR A 1 202 ? 7.683 -3.929 -24.990 1.00 79.31 202 TYR A N 1
ATOM 1514 C CA . TYR A 1 202 ? 7.704 -2.589 -25.608 1.00 79.31 202 TYR A CA 1
ATOM 1515 C C . TYR A 1 202 ? 6.508 -1.716 -25.189 1.00 79.31 202 TYR A C 1
ATOM 1517 O O . TYR A 1 202 ? 6.432 -0.547 -25.556 1.00 79.31 202 TYR A O 1
ATOM 1525 N N . CYS A 1 203 ? 5.574 -2.282 -24.423 1.00 83.62 203 CYS A N 1
ATOM 1526 C CA . CYS A 1 203 ? 4.323 -1.651 -24.029 1.00 83.62 203 CYS A CA 1
ATOM 1527 C C . CYS A 1 203 ? 4.461 -0.927 -22.686 1.00 83.62 203 CYS A C 1
ATOM 1529 O O . CYS A 1 203 ? 5.154 -1.396 -21.780 1.00 83.62 203 CYS A O 1
ATOM 1531 N N . THR A 1 204 ? 3.712 0.160 -22.512 1.00 86.25 204 THR A N 1
ATOM 1532 C CA . THR A 1 204 ? 3.465 0.727 -21.183 1.00 86.25 204 THR A CA 1
ATOM 1533 C C . THR A 1 204 ? 2.408 -0.125 -20.491 1.00 86.25 204 THR A C 1
ATOM 1535 O O . THR A 1 204 ? 1.220 0.010 -20.767 1.00 86.25 204 THR A O 1
ATOM 1538 N N . LEU A 1 205 ? 2.850 -1.041 -19.630 1.00 90.00 205 LEU A N 1
ATOM 1539 C CA . LEU A 1 205 ? 1.969 -1.937 -18.886 1.00 90.00 205 LEU A CA 1
ATOM 1540 C C . LEU A 1 205 ? 1.703 -1.361 -17.495 1.00 90.00 205 LEU A C 1
ATOM 1542 O O . LEU A 1 205 ? 2.614 -1.261 -16.668 1.00 90.00 205 LEU A O 1
ATOM 1546 N N . SER A 1 206 ? 0.448 -1.010 -17.240 1.00 91.19 206 SER A N 1
ATOM 1547 C CA . SER A 1 206 ? -0.047 -0.627 -15.923 1.00 91.19 206 SER A CA 1
ATOM 1548 C C . SER A 1 206 ? -1.406 -1.265 -15.652 1.00 91.19 206 SER A C 1
ATOM 1550 O O . SER A 1 206 ? -2.148 -1.600 -16.575 1.00 91.19 206 SER A O 1
ATOM 1552 N N . THR A 1 207 ? -1.723 -1.464 -14.378 1.00 93.19 207 THR A N 1
ATOM 1553 C CA . THR A 1 207 ? -3.037 -1.933 -13.930 1.00 93.19 207 THR A CA 1
ATOM 1554 C C . THR A 1 207 ? -3.379 -1.303 -12.600 1.00 93.19 207 THR A C 1
ATOM 1556 O O . THR A 1 207 ? -2.499 -1.034 -11.782 1.00 93.19 207 THR A O 1
ATOM 1559 N N . GLU A 1 208 ? -4.667 -1.113 -12.369 1.00 94.44 208 GLU A N 1
ATOM 1560 C CA . GLU A 1 208 ? -5.198 -0.676 -11.089 1.00 94.44 208 GLU A CA 1
ATOM 1561 C C . GLU A 1 208 ? -5.987 -1.816 -10.458 1.00 94.44 208 GLU A C 1
ATOM 1563 O O . GLU A 1 208 ? -6.641 -2.590 -11.153 1.00 94.44 208 GLU A O 1
ATOM 1568 N N . PHE A 1 209 ? -5.873 -1.961 -9.145 1.00 95.06 209 PHE A N 1
ATOM 1569 C CA . PHE A 1 209 ? -6.580 -2.983 -8.384 1.00 95.06 209 PHE A CA 1
ATOM 1570 C C . PHE A 1 209 ? -6.776 -2.532 -6.940 1.00 95.06 209 PHE A C 1
ATOM 1572 O O . PHE A 1 209 ? -6.131 -1.590 -6.478 1.00 95.06 209 PHE A O 1
ATOM 1579 N N . ALA A 1 210 ? -7.658 -3.216 -6.217 1.00 94.81 210 ALA A N 1
ATOM 1580 C CA . ALA A 1 210 ? -7.904 -2.932 -4.811 1.00 94.81 210 ALA A CA 1
ATOM 1581 C C . ALA A 1 210 ? -7.495 -4.090 -3.898 1.00 94.81 210 ALA A C 1
ATOM 1583 O O . ALA A 1 210 ? -7.593 -5.265 -4.257 1.00 94.81 210 ALA A O 1
ATOM 1584 N N . VAL A 1 211 ? -7.065 -3.738 -2.689 1.00 94.12 211 VAL A N 1
ATOM 1585 C CA . VAL A 1 211 ? -6.722 -4.679 -1.623 1.00 94.12 211 VAL A CA 1
ATOM 1586 C C . VAL A 1 211 ? -7.517 -4.310 -0.383 1.00 94.12 211 VAL A C 1
ATOM 1588 O O . VAL A 1 211 ? -7.451 -3.182 0.101 1.00 94.12 211 VAL A O 1
ATOM 1591 N N . GLN A 1 212 ? -8.277 -5.268 0.129 1.00 93.38 212 GLN A N 1
ATOM 1592 C CA . GLN A 1 212 ? -9.028 -5.126 1.362 1.00 93.38 212 GLN A CA 1
ATOM 1593 C C . GLN A 1 212 ? -8.227 -5.719 2.518 1.00 93.38 212 GLN A C 1
ATOM 1595 O O . GLN A 1 212 ? -8.063 -6.937 2.608 1.00 93.38 212 GLN A O 1
ATOM 1600 N N . VAL A 1 213 ? -7.801 -4.865 3.440 1.00 92.69 213 VAL A N 1
ATOM 1601 C CA . VAL A 1 213 ? -7.165 -5.284 4.687 1.00 92.69 213 VAL A CA 1
ATOM 1602 C C . VAL A 1 213 ? -8.223 -5.569 5.742 1.00 92.69 213 VAL A C 1
ATOM 1604 O O . VAL A 1 213 ? -9.126 -4.756 5.957 1.00 92.69 213 VAL A O 1
ATOM 1607 N N . TYR A 1 214 ? -8.119 -6.729 6.387 1.00 91.62 214 TYR A N 1
ATOM 1608 C CA . TYR A 1 214 ? -9.070 -7.180 7.402 1.00 91.62 214 TYR A CA 1
ATOM 1609 C C . TYR A 1 214 ? -8.388 -7.796 8.630 1.00 91.62 214 TYR A C 1
ATOM 1611 O O . TYR A 1 214 ? -7.221 -8.196 8.593 1.00 91.62 214 TYR A O 1
ATOM 1619 N N . GLY A 1 215 ? -9.165 -7.921 9.709 1.00 89.12 215 GLY A N 1
ATOM 1620 C CA . GLY A 1 215 ? -8.768 -8.575 10.956 1.00 89.12 215 GLY A CA 1
ATOM 1621 C C . GLY A 1 215 ? -8.010 -7.683 11.932 1.00 89.12 215 GLY A C 1
ATOM 1622 O O . GLY A 1 215 ? -7.546 -8.172 12.955 1.00 89.12 215 GLY A O 1
ATOM 1623 N N . ALA A 1 216 ? -7.876 -6.394 11.632 1.00 89.12 216 ALA A N 1
ATOM 1624 C CA . ALA A 1 216 ? -7.064 -5.501 12.429 1.00 89.12 216 ALA A CA 1
ATOM 1625 C C . ALA A 1 216 ? -7.708 -5.216 13.805 1.00 89.12 216 ALA A C 1
ATOM 1627 O O . ALA A 1 216 ? -8.921 -4.971 13.870 1.00 89.12 216 ALA A O 1
ATOM 1628 N N . PRO A 1 217 ? -6.936 -5.283 14.910 1.00 85.62 217 PRO A N 1
ATOM 1629 C CA . PRO A 1 217 ? -7.457 -5.082 16.253 1.00 85.62 217 PRO A CA 1
ATOM 1630 C C . PRO A 1 217 ? -7.840 -3.621 16.475 1.00 85.62 217 PRO A C 1
ATOM 1632 O O . PRO A 1 217 ? -7.209 -2.710 15.947 1.00 85.62 217 PRO A O 1
ATOM 1635 N N . LEU A 1 218 ? -8.841 -3.397 17.327 1.00 81.81 218 LEU A N 1
ATOM 1636 C CA . LEU A 1 218 ? -9.215 -2.047 17.747 1.00 81.81 218 LEU A CA 1
ATOM 1637 C C . LEU A 1 218 ? -8.008 -1.317 18.365 1.00 81.81 218 LEU A C 1
ATOM 1639 O O . LEU A 1 218 ? -7.254 -1.951 19.111 1.00 81.81 218 LEU A O 1
ATOM 1643 N N . PRO A 1 219 ? -7.851 -0.000 18.133 1.00 81.81 219 PRO A N 1
ATOM 1644 C CA . PRO A 1 219 ? -6.806 0.789 18.772 1.00 81.81 219 PRO A CA 1
ATOM 1645 C C . PRO A 1 219 ? -6.832 0.627 20.296 1.00 81.81 219 PRO A C 1
ATOM 1647 O O . PRO A 1 219 ? -7.904 0.615 20.906 1.00 81.81 219 PRO A O 1
ATOM 1650 N N . ALA A 1 220 ? -5.655 0.552 20.924 1.00 80.81 220 ALA A N 1
ATOM 1651 C CA . ALA A 1 220 ? -5.532 0.318 22.367 1.00 80.81 220 ALA A CA 1
ATOM 1652 C C . ALA A 1 220 ? -6.330 1.337 23.203 1.00 80.81 220 ALA A C 1
ATOM 1654 O O . ALA A 1 220 ? -6.977 0.965 24.179 1.00 80.81 220 ALA A O 1
ATOM 1655 N N . GLY A 1 221 ? -6.363 2.608 22.782 1.00 82.88 221 GLY A N 1
ATOM 1656 C CA . GLY A 1 221 ? -7.155 3.647 23.448 1.00 82.88 221 GLY A CA 1
ATOM 1657 C C . GLY A 1 221 ? -8.658 3.354 23.448 1.00 82.88 221 GLY A C 1
ATOM 1658 O O . GLY A 1 221 ? -9.317 3.513 24.473 1.00 82.88 221 GLY A O 1
ATOM 1659 N N . THR A 1 222 ? -9.200 2.854 22.335 1.00 84.56 222 THR A N 1
ATOM 1660 C CA . THR A 1 222 ? -10.609 2.447 22.240 1.00 84.56 222 THR A CA 1
ATOM 1661 C C . THR A 1 222 ? -10.892 1.239 23.127 1.00 84.56 222 THR A C 1
ATOM 1663 O O . THR A 1 222 ? -11.904 1.220 23.822 1.00 84.56 222 THR A O 1
ATOM 1666 N N . GLN A 1 223 ? -9.985 0.257 23.156 1.00 85.69 223 GLN A N 1
ATOM 1667 C CA . GLN A 1 223 ? -10.121 -0.917 24.023 1.00 85.69 223 GLN A CA 1
ATOM 1668 C C . GLN A 1 223 ? -10.162 -0.519 25.506 1.00 85.69 223 GLN A C 1
ATOM 1670 O O . GLN A 1 223 ? -11.079 -0.916 26.225 1.00 85.69 223 GLN A O 1
ATOM 1675 N N . VAL A 1 224 ? -9.223 0.324 25.950 1.00 90.88 224 VAL A N 1
ATOM 1676 C CA . VAL A 1 224 ? -9.189 0.846 27.327 1.00 90.88 224 VAL A CA 1
ATOM 1677 C C . VAL A 1 224 ? -10.446 1.660 27.633 1.00 90.88 224 VAL A C 1
ATOM 1679 O O . VAL A 1 224 ? -11.046 1.477 28.689 1.00 90.88 224 VAL A O 1
ATOM 1682 N N . GLY A 1 225 ? -10.886 2.509 26.700 1.00 92.69 225 GLY A N 1
ATOM 1683 C CA . GLY A 1 225 ? -12.097 3.313 26.854 1.00 92.69 225 GLY A CA 1
ATOM 1684 C C . GLY A 1 225 ? -13.353 2.470 27.081 1.00 92.69 225 GLY A C 1
ATOM 1685 O O . GLY A 1 225 ? -14.148 2.792 27.962 1.00 92.69 225 GLY A O 1
ATOM 1686 N N . ILE A 1 226 ? -13.506 1.358 26.354 1.00 93.94 226 ILE A N 1
ATOM 1687 C CA . ILE A 1 226 ? -14.629 0.424 26.538 1.00 93.94 226 ILE A CA 1
ATOM 1688 C C . ILE A 1 226 ? -14.584 -0.210 27.934 1.00 93.94 226 ILE A C 1
ATOM 1690 O O . ILE A 1 226 ? -15.600 -0.233 28.628 1.00 93.94 226 ILE A O 1
ATOM 1694 N N . VAL A 1 227 ? -13.415 -0.691 28.370 1.00 95.75 227 VAL A N 1
ATOM 1695 C CA . VAL A 1 227 ? -13.259 -1.345 29.682 1.00 95.75 227 VAL A CA 1
ATOM 1696 C C . VAL A 1 227 ? -13.533 -0.365 30.824 1.00 95.75 227 VAL A C 1
ATOM 1698 O O . VAL A 1 227 ? -14.325 -0.662 31.718 1.00 95.75 227 VAL A O 1
ATOM 1701 N N . VAL A 1 228 ? -12.927 0.824 30.784 1.00 96.38 228 VAL A N 1
ATOM 1702 C CA . VAL A 1 228 ? -13.141 1.866 31.800 1.00 96.38 228 VAL A CA 1
ATOM 1703 C C . VAL A 1 228 ? -14.596 2.331 31.798 1.00 96.38 228 VAL A C 1
ATOM 1705 O O . VAL A 1 228 ? -15.199 2.451 32.864 1.00 96.38 228 VAL A O 1
ATOM 1708 N N . GLY A 1 229 ? -15.189 2.531 30.618 1.00 96.50 229 GLY A N 1
ATOM 1709 C CA . GLY A 1 229 ? -16.596 2.904 30.479 1.00 96.50 229 GLY A CA 1
ATOM 1710 C C . GLY A 1 229 ? -17.537 1.875 31.105 1.00 96.50 229 GLY A C 1
ATOM 1711 O O . GLY A 1 229 ? -18.460 2.246 31.829 1.00 96.50 229 GLY A O 1
ATOM 1712 N N . PHE A 1 230 ? -17.263 0.584 30.907 1.00 97.44 230 PHE A N 1
ATOM 1713 C CA . PHE A 1 230 ? -18.030 -0.493 31.529 1.00 97.44 230 PHE A CA 1
ATOM 1714 C C . PHE A 1 230 ? -17.911 -0.480 33.061 1.00 97.44 230 PHE A C 1
ATOM 1716 O O . PHE A 1 230 ? -18.923 -0.566 33.755 1.00 97.44 230 PHE A O 1
ATOM 1723 N N . ILE A 1 231 ? -16.701 -0.296 33.602 1.00 97.81 231 ILE A N 1
ATOM 1724 C CA . ILE A 1 231 ? -16.478 -0.198 35.056 1.00 97.81 231 ILE A CA 1
ATOM 1725 C C . ILE A 1 231 ? -17.259 0.983 35.650 1.00 97.81 231 ILE A C 1
ATOM 1727 O O . ILE A 1 231 ? -17.951 0.823 36.656 1.00 97.81 231 ILE A O 1
ATOM 1731 N N . VAL A 1 232 ? -17.198 2.158 35.015 1.00 97.50 232 VAL A N 1
ATOM 1732 C CA . VAL A 1 232 ? -17.929 3.353 35.465 1.00 97.50 232 VAL A CA 1
ATOM 1733 C C . VAL A 1 232 ? -19.441 3.127 35.421 1.00 97.50 232 VAL A C 1
ATOM 1735 O O . VAL A 1 232 ? -20.133 3.497 36.368 1.00 97.50 232 VAL A O 1
ATOM 1738 N N . ALA A 1 233 ? -19.958 2.479 34.374 1.00 97.31 233 ALA A N 1
ATOM 1739 C CA . ALA A 1 233 ? -21.380 2.161 34.262 1.00 97.31 233 ALA A CA 1
ATOM 1740 C C . ALA A 1 233 ? -21.857 1.230 35.391 1.00 97.31 233 ALA A C 1
ATOM 1742 O O . ALA A 1 233 ? -22.904 1.475 35.992 1.00 97.31 233 ALA A O 1
ATOM 1743 N N . VAL A 1 234 ? -21.070 0.203 35.732 1.00 97.69 234 VAL A N 1
ATOM 1744 C CA . VAL A 1 234 ? -21.377 -0.708 36.847 1.00 97.69 234 VAL A CA 1
ATOM 1745 C C . VAL A 1 234 ? -21.351 0.033 38.186 1.00 97.69 234 VAL A C 1
ATOM 1747 O O . VAL A 1 234 ? -22.280 -0.106 38.981 1.00 97.69 234 VAL A O 1
ATOM 1750 N N . LEU A 1 235 ? -20.337 0.867 38.435 1.00 97.19 235 LEU A N 1
ATOM 1751 C CA . LEU A 1 235 ? -20.255 1.666 39.663 1.00 97.19 235 LEU A CA 1
ATOM 1752 C C . LEU A 1 235 ? -21.413 2.666 39.781 1.00 97.19 235 LEU A C 1
ATOM 1754 O O . LEU A 1 235 ? -21.975 2.826 40.864 1.00 97.19 235 LEU A O 1
ATOM 1758 N N . ALA A 1 236 ? -21.816 3.295 38.676 1.00 96.69 236 ALA A N 1
ATOM 1759 C CA . ALA A 1 236 ? -22.967 4.190 38.641 1.00 96.69 236 ALA A CA 1
ATOM 1760 C C . ALA A 1 236 ? -24.277 3.444 38.943 1.00 96.69 236 ALA A C 1
ATOM 1762 O O . ALA A 1 236 ? -25.094 3.937 39.721 1.00 96.69 236 ALA A O 1
ATOM 1763 N N . ALA A 1 237 ? -24.458 2.237 38.398 1.00 97.12 237 ALA A N 1
ATOM 1764 C CA . ALA A 1 237 ? -25.615 1.395 38.692 1.00 97.12 237 ALA A CA 1
ATOM 1765 C C . ALA A 1 237 ? -25.664 0.975 40.172 1.00 97.12 237 ALA A C 1
ATOM 1767 O O . ALA A 1 237 ? -26.730 1.024 40.789 1.00 97.12 237 ALA A O 1
ATOM 1768 N N . LEU A 1 238 ? -24.517 0.626 40.767 1.00 96.81 238 LEU A N 1
ATOM 1769 C CA . LEU A 1 238 ? -24.408 0.315 42.197 1.00 96.81 238 LEU A CA 1
ATOM 1770 C C . LEU A 1 238 ? -24.687 1.540 43.082 1.00 96.81 238 LEU A C 1
ATOM 1772 O O . LEU A 1 238 ? -25.379 1.438 44.093 1.00 96.81 238 LEU A O 1
ATOM 1776 N N . ALA A 1 239 ? -24.195 2.719 42.700 1.00 95.94 239 ALA A N 1
ATOM 1777 C CA . ALA A 1 239 ? -24.483 3.954 43.422 1.00 95.94 239 ALA A CA 1
ATOM 1778 C C . ALA A 1 239 ? -25.974 4.321 43.339 1.00 95.94 239 ALA A C 1
ATOM 1780 O O . ALA A 1 239 ? -26.577 4.692 44.349 1.00 95.94 239 ALA A O 1
ATOM 1781 N N . ALA A 1 240 ? -26.586 4.178 42.161 1.00 95.75 240 ALA A N 1
ATOM 1782 C CA . ALA A 1 240 ? -28.008 4.421 41.957 1.00 95.75 240 ALA A CA 1
ATOM 1783 C C . ALA A 1 240 ? -28.870 3.446 42.772 1.00 95.75 240 ALA A C 1
ATOM 1785 O O . ALA A 1 240 ? -29.799 3.880 43.458 1.00 95.75 240 ALA A O 1
ATOM 1786 N N . SER A 1 241 ? -28.540 2.150 42.764 1.00 95.81 241 SER A N 1
ATOM 1787 C CA . SER A 1 241 ? -29.268 1.146 43.547 1.00 95.81 241 SER A CA 1
ATOM 1788 C C . SER A 1 241 ? -29.147 1.405 45.050 1.00 95.81 241 SER A C 1
ATOM 1790 O O . SER A 1 241 ? -30.154 1.362 45.758 1.00 95.81 241 SER A O 1
ATOM 1792 N N . TYR A 1 242 ? -27.961 1.787 45.532 1.00 95.94 242 TYR A N 1
ATOM 1793 C CA . TYR A 1 242 ? -27.751 2.187 46.923 1.00 95.94 242 TYR A CA 1
ATOM 1794 C C . TYR A 1 242 ? -28.575 3.425 47.306 1.00 95.94 242 TYR A C 1
ATOM 1796 O O . TYR A 1 242 ? -29.193 3.456 48.373 1.00 95.94 242 TYR A O 1
ATOM 1804 N N . TRP A 1 243 ? -28.642 4.436 46.435 1.00 95.12 243 TRP A N 1
ATOM 1805 C CA . TRP A 1 243 ? -29.455 5.634 46.662 1.00 95.12 243 TRP A CA 1
ATOM 1806 C C . TRP A 1 243 ? -30.955 5.328 46.725 1.00 95.12 243 TRP A C 1
ATOM 1808 O O . TRP A 1 243 ? -31.650 5.851 47.602 1.00 95.12 243 TRP A O 1
ATOM 1818 N N . VAL A 1 244 ? -31.453 4.465 45.835 1.00 93.94 244 VAL A N 1
ATOM 1819 C CA . VAL A 1 244 ? -32.851 4.002 45.850 1.00 93.94 244 VAL A CA 1
ATOM 1820 C C . VAL A 1 244 ? -33.142 3.216 47.126 1.00 93.94 244 VAL A C 1
ATOM 1822 O O . VAL A 1 244 ? -34.115 3.513 47.819 1.00 93.94 244 VAL A O 1
ATOM 1825 N N . TYR A 1 245 ? -32.266 2.276 47.486 1.00 94.38 245 TYR A N 1
ATOM 1826 C CA . TYR A 1 245 ? -32.386 1.503 48.720 1.00 94.38 245 TYR A CA 1
ATOM 1827 C C . TYR A 1 245 ? -32.437 2.411 49.955 1.00 94.38 245 TYR A C 1
ATOM 1829 O O . TYR A 1 245 ? -33.341 2.295 50.784 1.00 94.38 245 TYR A O 1
ATOM 1837 N N . ARG A 1 246 ? -31.517 3.379 50.053 1.00 92.19 246 ARG A N 1
ATOM 1838 C CA . ARG A 1 246 ? -31.466 4.330 51.169 1.00 92.19 246 ARG A CA 1
ATOM 1839 C C . ARG A 1 246 ? -32.727 5.192 51.249 1.00 92.19 246 ARG A C 1
ATOM 1841 O O . ARG A 1 246 ? -33.244 5.400 52.347 1.00 92.19 246 ARG A O 1
ATOM 1848 N N . ARG A 1 247 ? -33.252 5.669 50.113 1.00 89.69 247 ARG A N 1
ATOM 1849 C CA . ARG A 1 247 ? -34.532 6.397 50.069 1.00 89.69 247 ARG A CA 1
ATOM 1850 C C . ARG A 1 247 ? -35.683 5.553 50.612 1.00 89.69 247 ARG A C 1
ATOM 1852 O O . ARG A 1 247 ? -36.450 6.063 51.422 1.00 89.69 247 ARG A O 1
ATOM 1859 N N . ASN A 1 248 ? -35.777 4.284 50.223 1.00 88.44 248 ASN A N 1
ATOM 1860 C CA . ASN A 1 248 ? -36.850 3.400 50.686 1.00 88.44 248 ASN A CA 1
ATOM 1861 C C . ASN A 1 248 ? -36.749 3.114 52.194 1.00 88.44 248 ASN A C 1
ATOM 1863 O O . ASN A 1 248 ? -37.730 3.288 52.908 1.00 88.44 248 ASN A O 1
ATOM 1867 N N . LYS A 1 249 ? -35.549 2.817 52.708 1.00 82.25 249 LYS A N 1
ATOM 1868 C CA . LYS A 1 249 ? -35.305 2.603 54.150 1.00 82.25 249 LYS A CA 1
ATOM 1869 C C . LYS A 1 249 ? -35.603 3.816 55.032 1.00 82.25 249 LYS A C 1
ATOM 1871 O O . LYS A 1 249 ? -35.865 3.661 56.219 1.00 82.25 249 LYS A O 1
ATOM 1876 N N . THR A 1 250 ? -35.497 5.026 54.488 1.00 75.12 250 THR A N 1
ATOM 1877 C CA . THR A 1 250 ? -35.811 6.246 55.248 1.00 75.12 250 THR A CA 1
ATOM 1878 C C . THR A 1 250 ? -37.325 6.412 55.403 1.00 75.12 250 THR A C 1
ATOM 1880 O O . THR A 1 250 ? -37.773 6.884 56.440 1.00 75.12 250 THR A O 1
ATOM 1883 N N . LYS A 1 251 ? -38.117 5.960 54.419 1.00 70.94 251 LYS A N 1
ATOM 1884 C CA . LYS A 1 251 ? -39.585 6.002 54.481 1.00 70.94 251 LYS A CA 1
ATOM 1885 C C . LYS A 1 251 ? -40.145 5.052 55.545 1.00 70.94 251 LYS A C 1
ATOM 1887 O O . LYS A 1 251 ? -40.967 5.491 56.330 1.00 70.94 251 LYS A O 1
ATOM 1892 N N . GLU A 1 252 ? -39.609 3.834 55.661 1.00 66.56 252 GLU A N 1
ATOM 1893 C CA . GLU A 1 252 ? -40.020 2.852 56.692 1.00 66.56 252 GLU A CA 1
ATOM 1894 C C . GLU A 1 252 ? -39.838 3.321 58.146 1.00 66.56 252 GLU A C 1
ATOM 1896 O O . GLU A 1 252 ? -40.408 2.723 59.045 1.00 66.56 252 GLU A O 1
ATOM 1901 N N . LYS A 1 253 ? -39.019 4.346 58.414 1.00 59.88 253 LYS A N 1
ATOM 1902 C CA . LYS A 1 253 ? -38.800 4.860 59.778 1.00 59.88 253 LYS A CA 1
ATOM 1903 C C . LYS A 1 253 ? -39.749 5.995 60.178 1.00 59.88 253 LYS A C 1
ATOM 1905 O O . LYS A 1 253 ? -39.599 6.523 61.276 1.00 59.88 253 LYS A O 1
ATOM 1910 N N . THR A 1 254 ? -40.625 6.429 59.274 1.00 57.22 254 THR A N 1
ATOM 1911 C CA . THR A 1 254 ? -41.495 7.602 59.480 1.00 57.22 254 THR A CA 1
ATOM 1912 C C . THR A 1 254 ? -42.972 7.225 59.651 1.00 57.22 254 THR A C 1
ATOM 1914 O O . THR A 1 254 ? -43.776 8.120 59.894 1.00 57.22 254 THR A O 1
ATOM 1917 N N . ASP A 1 255 ? -43.291 5.931 59.556 1.00 49.00 255 ASP A N 1
ATOM 1918 C CA . ASP A 1 255 ? -44.561 5.309 59.962 1.00 49.00 255 ASP A CA 1
ATOM 1919 C C . ASP A 1 255 ? -44.362 4.574 61.299 1.00 49.00 255 ASP A C 1
ATOM 1921 O O . ASP A 1 255 ? -45.314 4.550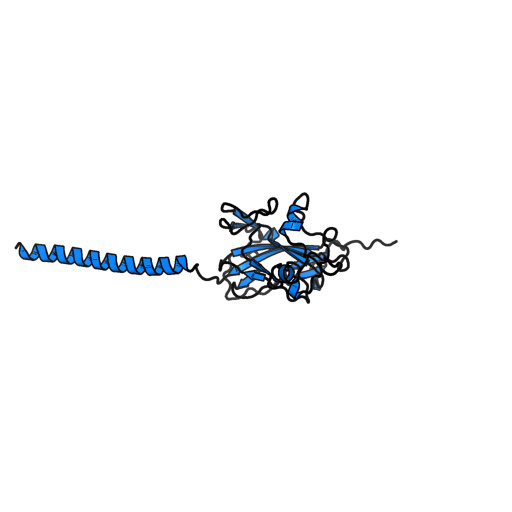 62.112 1.00 49.00 255 ASP A O 1
#

Organism: NCBI:txid765915

InterPro domains:
  IPR028751 Cation channel sperm-associated auxiliary subunit delta/epsilon [PTHR33722] (61-253)
  IPR053814 CATSPERD/E, C-terminal domain [PF22850] (60-250)

Foldseek 3Di:
DDDDDDQPQKAKDFDDDPADPPDDFPDDCVVPVFDKDKFKDAFQQFADLQVRHTHRGIDIDMDGCPAANRAHEDEQADWADTWMFIDRHPDGPGTAQAKKFKDFPRRGDQKAKPDFQLLQVFQDAADDQSNQQNPDDPSPTDDLVPHDGSRPDHDPVCDSVNRRVHGDRMDGPPSPMTMHGHDLDFGKTKIKMWGRDCPRGVDGYIGIHIHTYDDGDDPPVVVVVVVVVVVVVVVVVVVVVVVVVVVVVVVVVVD

Mean predicted aligned error: 8.05 Å

Secondary structure (DSSP, 8-state):
----PPPTTEEEEEPP-PPPTTS--S--TTT-TT-EEEEEEPTTSBB-TTT-PBPSS-EEEEEEHHHH-SPEEEETTS-B---EEEEETTEEEEE--S-EEEEESS-B--EEES-BTTTTT-SSPPP-HHHHHHHSTTS----TTT---TTSS--TT--HHHHHHSB--EE-TTT---EEE-TT--EEEEEEEEE--TTT-SS--EEEEEEEEE-PPPPHHHHHHHHHHHHHHHHHHHHHHHHHHHHHHHHTT--

pLDDT: mean 87.14, std 10.16, range [42.59, 97.81]

Solvent-accessible surface area (backbone atoms only — not comparable to full-atom values): 14643 Å² total; per-residue (Å²): 134,85,78,85,72,64,62,91,52,59,46,46,42,74,60,87,68,83,79,57,91,86,54,84,80,91,66,59,28,87,83,36,47,80,45,70,46,83,44,74,38,53,54,65,37,24,32,41,55,77,80,59,40,66,35,92,46,69,4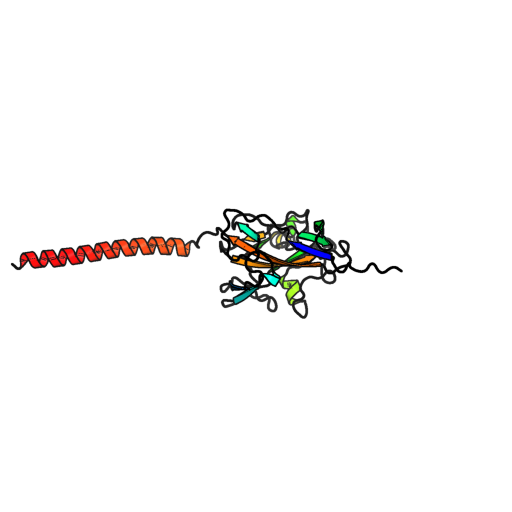6,77,44,80,47,42,21,77,68,28,46,62,57,44,80,41,53,37,90,48,75,42,66,92,53,43,30,31,26,53,70,92,42,78,78,47,65,58,67,47,44,26,42,68,42,54,74,82,23,61,58,50,53,46,53,72,35,24,28,44,81,73,61,46,35,23,80,63,75,45,70,56,64,38,23,49,70,29,88,84,64,66,39,76,38,51,90,75,56,66,73,26,69,82,51,81,36,94,86,53,42,70,70,56,24,60,71,33,69,36,60,65,36,36,68,80,74,72,46,29,37,38,55,38,90,46,56,65,45,77,46,45,36,37,39,29,52,36,46,70,86,76,46,91,55,91,44,56,38,52,35,30,37,32,33,37,87,37,56,78,56,68,69,60,54,51,49,52,55,54,49,50,52,52,51,53,52,49,50,51,51,51,51,50,52,52,51,53,55,53,61,55,56,72,74,75,116